Protein AF-A0A2N8HGH3-F1 (afdb_monomer_lite)

Sequence (301 aa):
MHTLRSLLVSALLLPFCWHAPASALPEPEAAEPKQAIEQFLGLTAIWMLEMEWTHAYANKTPRAEDFRNAMLAAGLQQCPADFQEAWLRQTAKPGRNYAAPVLRKYGVSLKDLRERLQGKLFKINPQVHPPIPLYDEDEKIPRMDPRTCGDPKAILNALAVLRAEVMGLTPAQLAQARQSIERVMLEFTLAYMETAICMNSGGIRESQVKALFSPISTEGCPEDFRRAWQHDLPFFLKGHFTGPELTLSTVCKKYGASEQEAFLKVRKKMKEWDIQPPTPQTQPAFRRDMQEIRENMLGGR

Secondary structure (DSSP, 8-state):
-----------------------PPPP-----HHHHHHHHHHHHHHHHHHHHHHHHHTT-PPPHHHHHHHHHTT-STTS-HHHHHHHHHHHHSTTS-SSHHHHHHTT--HHHHHHHHHHHHHHH-TT--PPP----TTS-PPPP-TTTS--HHHHHHHHHHHHHHHTT--HHHHHHHHHHHHHHHHHHHHHHHHHHHHHHTT---HHHHHHHHTT---TTS-HHHHHHHHHHHHHHTTT----TT--HHHHHHHTT--HHHHHHHHHHHHHHTT-PPPPTTTHHHHHHHHHHHHHHHH---

Organism: NCBI:txid239935

pLDDT: mean 82.86, std 17.16, range [26.67, 96.69]

Foldseek 3Di:
DDDDDDDDDDDDDDPPPPPPQLPADPDPDLDDQQLLVLLLLLQLLLLVVLLCLVCVVVVHDDDLVSNLCSLCLQPCPSHDPQQVVQSVVCSVDPDDRSNVVVCVVSVHDLVVSQVVLQVQLCVLPVQAGFRRPRDDPPDDDDDGDPVRRHDSVSNNVSSLCSLCVSVVHGSVRLVQQLVLLLLLLLLVLLLLVLQVLCCVQPHDDLVVSCVSNVVRDSSSHHPVLVVLCVQCVVCVSVSNPDDPSRDNSSVSSSSPHDSVVSNVVLVVLCVVVVQDRDHPVCSVVSVVVSVVSVCVVNVPD

Structure (mmCIF, N/CA/C/O backbone):
data_AF-A0A2N8HGH3-F1
#
_entry.id   AF-A0A2N8HGH3-F1
#
loop_
_atom_site.group_PDB
_atom_site.id
_atom_site.type_symbol
_atom_site.label_atom_id
_atom_site.label_alt_id
_atom_site.label_comp_id
_atom_site.label_asym_id
_atom_site.label_entity_id
_atom_site.label_seq_id
_atom_site.pdbx_PDB_ins_code
_atom_site.Cartn_x
_atom_site.Cartn_y
_atom_site.Cartn_z
_atom_site.occupancy
_atom_site.B_iso_or_equiv
_atom_site.auth_seq_id
_atom_site.auth_comp_id
_atom_site.auth_asym_id
_atom_site.auth_atom_id
_atom_site.pdbx_PDB_model_num
ATOM 1 N N . MET A 1 1 ? 76.219 -22.777 12.804 1.00 31.98 1 MET A N 1
ATOM 2 C CA . MET A 1 1 ? 76.186 -21.321 12.542 1.00 31.98 1 MET A CA 1
ATOM 3 C C . MET A 1 1 ? 74.706 -20.934 12.498 1.00 31.98 1 MET A C 1
ATOM 5 O O . MET A 1 1 ? 74.040 -21.368 11.578 1.00 31.98 1 MET A O 1
ATOM 9 N N . HIS A 1 2 ? 74.055 -20.428 13.560 1.00 28.78 2 HIS A N 1
ATOM 10 C CA . HIS A 1 2 ? 74.158 -19.053 14.106 1.00 28.78 2 HIS A CA 1
ATOM 11 C C . HIS A 1 2 ? 74.348 -18.029 12.967 1.00 28.78 2 HIS A C 1
ATOM 13 O O . HIS A 1 2 ? 75.317 -18.163 12.236 1.00 28.78 2 HIS A O 1
ATOM 19 N N . THR A 1 3 ? 73.517 -17.012 12.715 1.00 33.50 3 THR A N 1
ATOM 20 C CA . THR A 1 3 ? 72.485 -16.320 13.512 1.00 33.50 3 THR A CA 1
ATOM 21 C C . THR A 1 3 ? 71.819 -15.233 12.639 1.00 33.50 3 THR A C 1
ATOM 23 O O . THR A 1 3 ? 72.512 -14.602 11.853 1.00 33.50 3 THR A O 1
ATOM 26 N N . LEU A 1 4 ? 70.521 -14.986 12.881 1.00 33.91 4 LEU A N 1
ATOM 27 C CA . LEU A 1 4 ? 69.797 -13.694 12.955 1.00 33.91 4 LEU A CA 1
ATOM 28 C C . LEU A 1 4 ? 69.996 -12.557 11.925 1.00 33.91 4 LEU A C 1
ATOM 30 O O . LEU A 1 4 ? 71.084 -12.006 11.792 1.00 33.91 4 LEU A O 1
ATOM 34 N N . ARG A 1 5 ? 68.856 -12.000 11.475 1.00 31.19 5 ARG A N 1
ATOM 35 C CA . ARG A 1 5 ? 68.353 -10.636 11.815 1.00 31.19 5 ARG A CA 1
ATOM 36 C C . ARG A 1 5 ? 66.945 -10.458 11.211 1.00 31.19 5 ARG A C 1
ATOM 38 O O . ARG A 1 5 ? 66.783 -10.607 10.013 1.00 31.19 5 ARG A O 1
ATOM 45 N N . SER A 1 6 ? 65.878 -10.439 12.011 1.00 32.97 6 SER A N 1
ATOM 46 C CA . SER A 1 6 ? 65.317 -9.336 12.822 1.00 32.97 6 SER A CA 1
ATOM 47 C C . SER A 1 6 ? 64.344 -8.416 12.071 1.00 32.97 6 SER A C 1
ATOM 49 O O . SER A 1 6 ? 64.757 -7.661 11.203 1.00 32.97 6 SER A O 1
ATOM 51 N N . LEU A 1 7 ? 63.106 -8.424 12.591 1.00 34.50 7 LEU A N 1
ATOM 52 C CA . LEU A 1 7 ? 62.190 -7.291 12.807 1.00 34.50 7 LEU A CA 1
ATOM 53 C C . LEU A 1 7 ? 61.539 -6.624 11.581 1.00 34.50 7 LEU A C 1
ATOM 55 O O . LEU A 1 7 ? 62.175 -5.840 10.891 1.00 34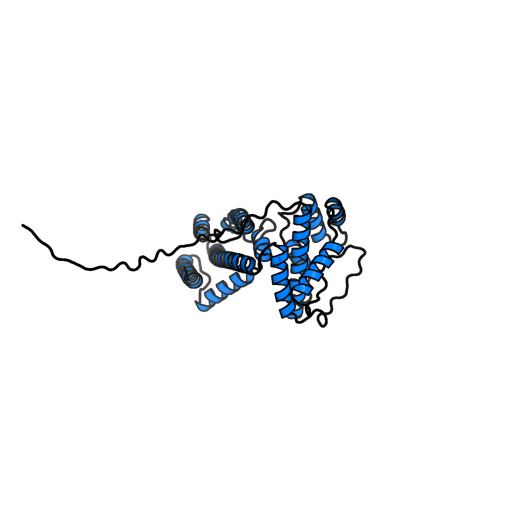.50 7 LEU A O 1
ATOM 59 N N . LEU A 1 8 ? 60.211 -6.765 11.458 1.00 30.19 8 LEU A N 1
ATOM 60 C CA . LEU A 1 8 ? 59.295 -5.658 11.779 1.00 30.19 8 LEU A CA 1
ATOM 61 C C . LEU A 1 8 ? 57.820 -6.093 11.808 1.00 30.19 8 LEU A C 1
ATOM 63 O O . LEU A 1 8 ? 57.291 -6.727 10.902 1.00 30.19 8 LEU A O 1
ATOM 67 N N . VAL A 1 9 ? 57.197 -5.716 12.918 1.00 33.81 9 VAL A N 1
ATOM 68 C CA . VAL A 1 9 ? 55.772 -5.719 13.244 1.00 33.81 9 VAL A CA 1
ATOM 69 C C . VAL A 1 9 ? 55.005 -4.806 12.288 1.00 33.81 9 VAL A C 1
ATOM 71 O O . VAL A 1 9 ? 55.441 -3.679 12.071 1.00 33.81 9 VAL A O 1
ATOM 74 N N . SER A 1 10 ? 53.839 -5.244 11.804 1.00 31.16 10 SER A N 1
ATOM 75 C CA . SER A 1 10 ? 52.627 -4.414 11.658 1.00 31.16 10 SER A CA 1
ATOM 76 C C . SER A 1 10 ? 51.440 -5.294 11.268 1.00 31.16 10 SER A C 1
ATOM 78 O O . SER A 1 10 ? 51.251 -5.652 10.110 1.00 31.16 10 SER A O 1
ATOM 80 N N . ALA A 1 11 ? 50.628 -5.639 12.265 1.00 37.44 11 ALA A N 1
ATOM 81 C CA . ALA A 1 11 ? 49.205 -5.843 12.050 1.00 37.44 11 ALA A CA 1
ATOM 82 C C . ALA A 1 11 ? 48.615 -4.514 11.569 1.00 37.44 11 ALA A C 1
ATOM 84 O O . ALA A 1 11 ? 48.917 -3.509 12.200 1.00 37.44 11 ALA A O 1
ATOM 85 N N . LEU A 1 12 ? 47.815 -4.507 10.496 1.00 30.69 12 LEU A N 1
ATOM 86 C CA . LEU A 1 12 ? 46.761 -3.519 10.219 1.00 30.69 12 LEU A CA 1
ATOM 87 C C . LEU A 1 12 ? 45.973 -3.936 8.954 1.00 30.69 12 LEU A C 1
ATOM 89 O O . LEU A 1 12 ? 46.512 -3.994 7.855 1.00 30.69 12 LEU A O 1
ATOM 93 N N . LEU A 1 13 ? 44.668 -4.149 9.164 1.00 34.03 13 LEU A N 1
ATOM 94 C CA . LEU A 1 13 ? 43.564 -3.863 8.234 1.00 34.03 13 LEU A CA 1
ATOM 95 C C . LEU A 1 13 ? 43.328 -4.818 7.051 1.00 34.03 13 LEU A C 1
ATOM 97 O O . LEU A 1 13 ? 43.432 -4.444 5.888 1.00 34.03 13 LEU A O 1
ATOM 101 N N . LEU A 1 14 ? 42.810 -6.009 7.360 1.00 31.83 14 LEU A N 1
ATOM 102 C CA . LEU A 1 14 ? 41.732 -6.567 6.538 1.00 31.83 14 LEU A CA 1
ATOM 103 C C . LEU A 1 14 ? 40.443 -5.805 6.894 1.00 31.83 14 LEU A C 1
ATOM 105 O O . LEU A 1 14 ? 40.040 -5.865 8.061 1.00 31.83 14 LEU A O 1
ATOM 109 N N . PRO A 1 15 ? 39.760 -5.116 5.963 1.00 33.47 15 PRO A N 1
ATOM 110 C CA . PRO A 1 15 ? 38.381 -4.744 6.199 1.00 33.47 15 PRO A CA 1
ATOM 111 C C . PRO A 1 15 ? 37.560 -6.028 6.069 1.00 33.47 15 PRO A C 1
ATOM 113 O O . PRO A 1 15 ? 37.163 -6.439 4.981 1.00 33.47 15 PRO A O 1
ATOM 116 N N . PHE A 1 16 ? 37.308 -6.682 7.202 1.00 30.58 16 PHE A N 1
ATOM 117 C CA . PHE A 1 16 ? 36.103 -7.484 7.350 1.00 30.58 16 PHE A CA 1
ATOM 118 C C . PHE A 1 16 ? 34.923 -6.515 7.221 1.00 30.58 16 PHE A C 1
ATOM 120 O O . PHE A 1 16 ? 34.451 -5.952 8.206 1.00 30.58 16 PHE A O 1
ATOM 127 N N . CYS A 1 17 ? 34.464 -6.279 5.992 1.00 27.16 17 CYS A N 1
ATOM 128 C CA . CYS A 1 17 ? 33.149 -5.704 5.763 1.00 27.16 17 CYS A CA 1
ATOM 129 C C . CYS A 1 17 ? 32.130 -6.765 6.176 1.00 27.16 17 CYS A C 1
ATOM 131 O O . CYS A 1 17 ? 31.671 -7.562 5.358 1.00 27.16 17 CYS A O 1
ATOM 133 N N . TRP A 1 18 ? 31.823 -6.783 7.474 1.00 29.67 18 TRP A N 1
ATOM 134 C CA . TRP A 1 18 ? 30.596 -7.334 8.029 1.00 29.67 18 TRP A CA 1
ATOM 135 C C . TRP A 1 18 ? 29.431 -6.796 7.191 1.00 29.67 18 TRP A C 1
ATOM 137 O O . TRP A 1 18 ? 28.935 -5.695 7.416 1.00 29.67 18 TRP A O 1
ATOM 147 N N . HIS A 1 19 ? 28.981 -7.571 6.208 1.00 31.53 19 HIS A N 1
ATOM 148 C CA . HIS A 1 19 ? 27.585 -7.509 5.822 1.00 31.53 19 HIS A CA 1
ATOM 149 C C . HIS A 1 19 ? 26.854 -8.147 6.994 1.00 31.53 19 HIS A C 1
ATOM 151 O O . HIS A 1 19 ? 26.796 -9.371 7.114 1.00 31.53 19 HIS A O 1
ATOM 157 N N . ALA A 1 20 ? 26.384 -7.316 7.923 1.00 26.67 20 ALA A N 1
ATOM 158 C CA . ALA A 1 20 ? 25.316 -7.756 8.798 1.00 26.67 20 ALA A CA 1
ATOM 159 C C . ALA A 1 20 ? 24.196 -8.244 7.866 1.00 26.67 20 ALA A C 1
ATOM 161 O O . ALA A 1 20 ? 23.801 -7.479 6.978 1.00 26.67 20 ALA A O 1
ATOM 162 N N . PRO A 1 21 ? 23.719 -9.497 7.982 1.00 32.25 21 PRO A N 1
ATOM 163 C CA . PRO A 1 21 ? 22.514 -9.875 7.267 1.00 32.25 21 PRO A CA 1
ATOM 164 C C . PRO A 1 21 ? 21.451 -8.862 7.680 1.00 32.25 21 PRO A C 1
ATOM 166 O O . PRO A 1 21 ? 21.325 -8.558 8.869 1.00 32.25 21 PRO A O 1
ATOM 169 N N . ALA A 1 22 ? 20.759 -8.274 6.702 1.00 37.66 22 ALA A N 1
ATOM 170 C CA . ALA A 1 22 ? 19.605 -7.438 6.977 1.00 37.66 22 ALA A CA 1
ATOM 171 C C . ALA A 1 22 ? 18.711 -8.246 7.918 1.00 37.66 22 ALA A C 1
ATOM 173 O O . ALA A 1 22 ? 18.218 -9.302 7.522 1.00 37.66 22 ALA A O 1
ATOM 174 N N . SER A 1 23 ? 18.617 -7.827 9.184 1.00 41.12 23 SER A N 1
ATOM 175 C CA . SER A 1 23 ? 17.851 -8.562 10.181 1.00 41.12 23 SER A CA 1
ATOM 176 C C . SER A 1 23 ? 16.451 -8.728 9.623 1.00 41.12 23 SER A C 1
ATOM 178 O O . SER A 1 23 ? 15.750 -7.733 9.419 1.00 41.12 23 SER A O 1
ATOM 180 N N . ALA A 1 24 ? 16.085 -9.973 9.313 1.00 53.53 24 ALA A N 1
ATOM 181 C CA . ALA A 1 24 ? 14.741 -10.302 8.892 1.00 53.53 24 ALA A CA 1
ATOM 182 C C . ALA A 1 24 ? 13.802 -9.713 9.944 1.00 53.53 24 ALA A C 1
ATOM 184 O O . ALA A 1 24 ? 13.997 -9.928 11.145 1.00 53.53 24 ALA A O 1
ATOM 185 N N . LEU A 1 25 ? 12.845 -8.893 9.501 1.00 51.12 25 LEU A N 1
ATOM 186 C CA . LEU A 1 25 ? 11.821 -8.393 10.406 1.00 51.12 25 LEU A CA 1
ATOM 187 C C . LEU A 1 25 ? 11.187 -9.608 11.090 1.00 51.12 25 LEU A C 1
ATOM 189 O O . LEU A 1 25 ? 10.920 -10.594 10.396 1.00 51.12 25 LEU A O 1
ATOM 193 N N . PRO A 1 26 ? 11.000 -9.563 12.421 1.00 45.06 26 PRO A N 1
ATOM 194 C CA . PRO A 1 26 ? 10.432 -10.684 13.147 1.00 45.06 26 PRO A CA 1
ATOM 195 C C . PRO A 1 26 ? 9.115 -11.084 12.488 1.00 45.06 26 PRO A C 1
ATOM 197 O O . PRO A 1 26 ? 8.292 -10.228 12.150 1.00 45.06 26 PRO A O 1
ATOM 200 N N . GLU A 1 27 ? 8.964 -12.385 12.255 1.00 46.31 27 GLU A N 1
ATOM 201 C CA . GLU A 1 27 ? 7.735 -12.959 11.730 1.00 46.31 27 GLU A CA 1
ATOM 202 C C . GLU A 1 27 ? 6.591 -12.561 12.673 1.00 46.31 27 GLU A C 1
ATOM 204 O O . GLU A 1 27 ? 6.689 -12.817 13.878 1.00 46.31 27 GLU A O 1
ATOM 209 N N . PRO A 1 28 ? 5.534 -11.882 12.191 1.00 50.31 28 PRO A N 1
ATOM 210 C CA . PRO A 1 28 ? 4.366 -11.682 13.021 1.00 50.31 28 PRO A CA 1
ATOM 211 C C . PRO A 1 28 ? 3.753 -13.061 13.263 1.00 50.31 28 PRO A C 1
ATOM 213 O O . PRO A 1 28 ? 3.302 -13.718 12.323 1.00 50.31 28 PRO A O 1
ATOM 216 N N . GLU A 1 29 ? 3.773 -13.496 14.523 1.00 49.47 29 GLU A N 1
ATOM 217 C CA . GLU A 1 29 ? 3.016 -14.649 15.006 1.00 49.47 29 GLU A CA 1
ATOM 218 C C . GLU A 1 29 ? 1.585 -14.562 14.460 1.00 49.47 29 GLU A C 1
ATOM 220 O O . GLU A 1 29 ? 1.043 -13.459 14.339 1.00 49.47 29 GLU A O 1
ATOM 225 N N . ALA A 1 30 ? 0.999 -15.697 14.058 1.00 54.84 30 ALA A N 1
ATOM 226 C CA . ALA A 1 30 ? -0.332 -15.719 13.459 1.00 54.84 30 ALA A CA 1
ATOM 227 C C . ALA A 1 30 ? -1.322 -15.022 14.401 1.00 54.84 30 ALA A C 1
ATOM 229 O O . ALA A 1 30 ? -1.723 -15.580 15.420 1.00 54.84 30 ALA A O 1
ATOM 230 N N . ALA A 1 31 ? -1.661 -13.774 14.070 1.00 62.84 31 ALA A N 1
ATOM 231 C CA . ALA A 1 31 ? -2.465 -12.934 14.932 1.00 62.84 31 ALA A CA 1
ATOM 232 C C . ALA A 1 31 ? -3.809 -13.620 15.171 1.00 62.84 31 ALA A C 1
ATOM 234 O O . ALA A 1 31 ? -4.414 -14.160 14.237 1.00 62.84 31 ALA A O 1
ATOM 235 N N . GLU A 1 32 ? -4.290 -13.589 16.415 1.00 86.81 32 GLU A N 1
ATOM 236 C CA . GLU A 1 32 ? -5.632 -14.081 16.702 1.00 86.81 32 GLU A CA 1
ATOM 237 C C . GLU A 1 32 ? -6.634 -13.416 15.740 1.00 86.81 32 GLU A C 1
ATOM 239 O O . GLU A 1 32 ? -6.496 -12.223 15.450 1.00 86.81 32 GLU A O 1
ATOM 244 N N . PRO A 1 33 ? -7.669 -14.131 15.261 1.00 91.12 33 PRO A N 1
ATOM 245 C CA . PRO A 1 33 ? -8.637 -13.612 14.291 1.00 91.12 33 PRO A CA 1
ATOM 246 C C . PRO A 1 33 ? -9.138 -12.190 14.578 1.00 91.12 33 PRO A C 1
ATOM 248 O O . PRO A 1 33 ? -9.236 -11.361 13.675 1.00 91.12 33 PRO A O 1
ATOM 251 N N . LYS A 1 34 ? -9.400 -11.889 15.856 1.00 93.81 34 LYS A N 1
ATOM 252 C CA . LYS A 1 34 ? -9.786 -10.557 16.328 1.00 93.81 34 LYS A CA 1
ATOM 253 C C . LYS A 1 34 ? -8.699 -9.509 16.069 1.00 93.81 34 LYS A C 1
ATOM 255 O O . LYS A 1 34 ? -8.998 -8.439 15.548 1.00 93.81 34 LYS A O 1
ATOM 260 N N . GLN A 1 35 ? -7.452 -9.807 16.427 1.00 92.12 35 GLN A N 1
ATOM 261 C CA . GLN A 1 35 ? -6.317 -8.900 16.257 1.00 92.12 35 GLN A CA 1
ATOM 262 C C . GLN A 1 35 ? -6.043 -8.621 14.777 1.00 92.12 35 GLN A C 1
ATOM 264 O O . GLN A 1 35 ? -5.826 -7.467 14.418 1.00 92.12 35 GLN A O 1
ATOM 269 N N . ALA A 1 36 ? -6.131 -9.641 13.916 1.00 90.94 36 ALA A N 1
ATOM 270 C CA . ALA A 1 36 ? -5.983 -9.469 12.472 1.00 90.94 36 ALA A CA 1
ATOM 271 C C . ALA A 1 36 ? -7.045 -8.512 11.898 1.00 90.94 36 ALA A C 1
ATOM 273 O O . ALA A 1 36 ? -6.716 -7.592 11.148 1.00 90.94 36 ALA A O 1
ATOM 274 N N . ILE A 1 37 ? -8.310 -8.671 12.309 1.00 94.50 37 ILE A N 1
ATOM 275 C CA . ILE A 1 37 ? -9.402 -7.775 11.901 1.00 94.50 37 ILE A CA 1
ATOM 276 C C . ILE A 1 37 ? -9.178 -6.354 12.438 1.00 94.50 37 ILE A C 1
ATOM 278 O O . ILE A 1 37 ? -9.303 -5.390 11.685 1.00 94.50 37 ILE A O 1
ATOM 282 N N . GLU A 1 38 ? -8.828 -6.192 13.718 1.00 94.69 38 GLU A N 1
ATOM 283 C CA . GLU A 1 38 ? -8.572 -4.871 14.312 1.00 94.69 38 GLU A CA 1
ATOM 284 C C . GLU A 1 38 ? -7.392 -4.152 13.647 1.00 94.69 38 GLU A C 1
ATOM 286 O O . GLU A 1 38 ? -7.464 -2.946 13.400 1.00 94.69 38 GLU A O 1
ATOM 291 N N . GLN A 1 39 ? -6.322 -4.882 13.328 1.00 92.75 39 GLN A N 1
ATOM 292 C CA . GLN A 1 39 ? -5.173 -4.354 12.603 1.00 92.75 39 GLN A CA 1
ATOM 293 C C . GLN A 1 39 ? -5.573 -3.913 11.192 1.00 92.75 39 GLN A C 1
ATOM 295 O O . GLN A 1 39 ? -5.268 -2.788 10.791 1.00 92.75 39 GLN A O 1
ATOM 300 N N . PHE A 1 40 ? -6.301 -4.759 10.460 1.00 92.56 40 PHE A N 1
ATOM 301 C CA . PHE A 1 40 ? -6.805 -4.445 9.125 1.00 92.56 40 PHE A CA 1
ATOM 302 C C . PHE A 1 40 ? -7.697 -3.195 9.116 1.00 92.56 40 PHE A C 1
ATOM 304 O O . PHE A 1 40 ? -7.512 -2.301 8.287 1.00 92.56 40 PHE A O 1
ATOM 311 N N . LEU A 1 41 ? -8.644 -3.103 10.053 1.00 94.31 41 LEU A N 1
ATOM 312 C CA . LEU A 1 41 ? -9.538 -1.952 10.186 1.00 94.31 41 LEU A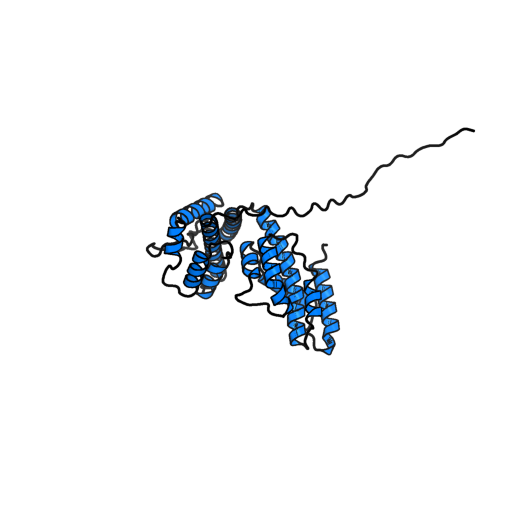 CA 1
ATOM 313 C C . LEU A 1 41 ? -8.771 -0.686 10.579 1.00 94.31 41 LEU A C 1
ATOM 315 O O . LEU A 1 41 ? -9.040 0.382 10.033 1.00 94.31 41 LEU A O 1
ATOM 319 N N . GLY A 1 42 ? -7.790 -0.800 11.479 1.00 94.75 42 GLY A N 1
ATOM 320 C CA . GLY A 1 42 ? -6.940 0.321 11.872 1.00 94.75 42 GLY A CA 1
ATOM 321 C C . GLY A 1 42 ? -6.116 0.867 10.708 1.00 94.75 42 GLY A C 1
ATOM 322 O O . GLY A 1 42 ? -6.094 2.076 10.486 1.00 94.75 42 GLY A O 1
ATOM 323 N N . LEU A 1 43 ? -5.500 -0.013 9.914 1.00 92.38 43 LEU A N 1
ATOM 324 C CA . LEU A 1 43 ? -4.785 0.381 8.700 1.00 92.38 43 LEU A CA 1
ATOM 325 C C . LEU A 1 43 ? -5.731 1.001 7.670 1.00 92.38 43 LEU A C 1
ATOM 327 O O . LEU A 1 43 ? -5.423 2.053 7.119 1.00 92.38 43 LEU A O 1
ATOM 331 N N . THR A 1 44 ? -6.895 0.391 7.441 1.00 91.62 44 THR A N 1
ATOM 332 C CA . THR A 1 44 ? -7.915 0.918 6.524 1.00 91.62 44 THR A CA 1
ATOM 333 C C . THR A 1 44 ? -8.353 2.331 6.914 1.00 91.62 44 THR A C 1
ATOM 335 O O . THR A 1 44 ? -8.415 3.214 6.060 1.00 91.62 44 THR A O 1
ATOM 338 N N . ALA A 1 45 ? -8.587 2.582 8.204 1.00 92.50 45 ALA A N 1
ATOM 339 C CA . ALA A 1 45 ? -8.967 3.902 8.697 1.00 92.50 45 ALA A CA 1
ATOM 340 C C . ALA A 1 45 ? -7.873 4.956 8.451 1.00 92.50 45 ALA A C 1
ATOM 342 O O . ALA A 1 45 ? -8.173 6.078 8.040 1.00 92.50 45 ALA A O 1
ATOM 343 N N . ILE A 1 46 ? -6.603 4.585 8.649 1.00 92.50 46 ILE A N 1
ATOM 344 C CA . ILE A 1 46 ? -5.453 5.450 8.351 1.00 92.50 46 ILE A CA 1
ATOM 345 C C . ILE A 1 46 ? -5.395 5.772 6.852 1.00 92.50 46 ILE A C 1
ATOM 347 O O . ILE A 1 46 ? -5.221 6.934 6.492 1.00 92.50 46 ILE A O 1
ATOM 351 N N . TRP A 1 47 ? -5.599 4.780 5.979 1.00 88.88 47 TRP A N 1
ATOM 352 C CA . TRP A 1 47 ? -5.619 4.987 4.525 1.00 88.88 47 TRP A CA 1
ATOM 353 C C . TRP A 1 47 ? -6.731 5.913 4.063 1.00 88.88 47 TRP A C 1
ATOM 355 O O . TRP A 1 47 ? -6.496 6.767 3.210 1.00 88.88 47 TRP A O 1
ATOM 365 N N . MET A 1 48 ? -7.933 5.755 4.617 1.00 89.06 48 MET A N 1
ATOM 366 C CA . MET A 1 48 ? -9.053 6.639 4.305 1.00 89.06 48 MET A CA 1
ATOM 367 C C . MET A 1 48 ? -8.720 8.086 4.670 1.00 89.06 48 MET A C 1
ATOM 369 O O . MET A 1 48 ? -8.913 8.972 3.842 1.00 89.06 48 MET A O 1
ATOM 373 N N . LEU A 1 49 ? -8.129 8.313 5.848 1.00 89.31 49 LEU A N 1
ATOM 374 C CA . LEU A 1 49 ? -7.697 9.648 6.257 1.00 89.31 49 LEU A CA 1
ATOM 375 C C . LEU A 1 49 ? -6.608 10.210 5.346 1.00 89.31 49 LEU A C 1
ATOM 377 O O . LEU A 1 49 ? -6.730 11.338 4.877 1.00 89.31 49 LEU A O 1
ATOM 381 N N . GLU A 1 50 ? -5.549 9.452 5.066 1.00 88.00 50 GLU A N 1
ATOM 382 C CA . GLU A 1 50 ? -4.490 9.924 4.169 1.00 88.00 50 GLU A CA 1
ATOM 383 C C . GLU A 1 50 ? -5.030 10.278 2.777 1.00 88.00 50 GLU A C 1
ATOM 385 O O . GLU A 1 50 ? -4.640 11.302 2.213 1.00 88.00 50 GLU A O 1
ATOM 390 N N . MET A 1 51 ? -5.947 9.468 2.239 1.00 86.88 51 MET A N 1
ATOM 391 C CA . MET A 1 51 ? -6.607 9.714 0.956 1.00 86.88 51 MET A CA 1
ATOM 392 C C . MET A 1 51 ? -7.441 11.003 0.987 1.00 86.88 51 MET A C 1
ATOM 394 O O . MET A 1 51 ? -7.270 11.858 0.113 1.00 86.88 51 MET A O 1
ATOM 398 N N . GLU A 1 52 ? -8.275 11.198 2.013 1.00 84.38 52 GLU A N 1
ATOM 399 C CA . GLU A 1 52 ? -9.080 12.414 2.183 1.00 84.38 52 GLU A CA 1
ATOM 400 C C . GLU A 1 52 ? -8.204 13.666 2.295 1.00 84.38 52 GLU A C 1
ATOM 402 O O . GLU A 1 52 ? -8.451 14.660 1.608 1.00 84.38 52 GLU A O 1
ATOM 407 N N . TRP A 1 53 ? -7.131 13.609 3.088 1.00 81.88 53 TRP A N 1
ATOM 408 C CA . TRP A 1 53 ? -6.193 14.722 3.241 1.00 81.88 53 TRP A CA 1
ATOM 409 C C . TRP A 1 53 ? -5.408 15.006 1.964 1.00 81.88 53 TRP A C 1
ATOM 411 O O . TRP A 1 53 ? -5.274 16.166 1.574 1.00 81.88 53 TRP A O 1
ATOM 421 N N . THR A 1 54 ? -4.940 13.973 1.263 1.00 77.56 54 THR A N 1
ATOM 422 C CA . THR A 1 54 ? -4.240 14.130 -0.023 1.00 77.56 54 THR A CA 1
ATOM 423 C C . THR A 1 54 ? -5.145 14.787 -1.066 1.00 77.56 54 THR A C 1
ATOM 425 O O . THR A 1 54 ? -4.704 15.655 -1.824 1.00 77.56 54 THR A O 1
ATOM 428 N N . HIS A 1 55 ? -6.428 14.425 -1.099 1.00 75.69 55 HIS A N 1
ATOM 429 C CA . HIS A 1 55 ? -7.392 15.072 -1.982 1.00 75.69 55 HIS A CA 1
ATOM 430 C C . HIS A 1 55 ? -7.726 16.500 -1.558 1.00 75.69 55 HIS A C 1
ATOM 432 O O . HIS A 1 55 ? -7.773 17.372 -2.429 1.00 75.69 55 HIS A O 1
ATOM 438 N N . ALA A 1 56 ? -7.872 16.766 -0.258 1.00 70.69 56 ALA A N 1
ATOM 439 C CA . ALA A 1 56 ? -8.057 18.118 0.261 1.00 70.69 56 ALA A CA 1
ATOM 440 C C . ALA A 1 56 ? -6.895 19.036 -0.153 1.00 70.69 56 ALA A C 1
ATOM 442 O O . ALA A 1 56 ? -7.130 20.124 -0.673 1.00 70.69 56 ALA A O 1
ATOM 443 N N . TYR A 1 57 ? -5.650 18.563 -0.041 1.00 63.78 57 TYR A N 1
ATOM 444 C CA . TYR A 1 57 ? -4.465 19.269 -0.540 1.00 63.78 57 TYR A CA 1
ATOM 445 C C . TYR A 1 57 ? -4.517 19.564 -2.037 1.00 63.78 57 TYR A C 1
ATOM 447 O O . TYR A 1 57 ? -4.120 20.638 -2.485 1.00 63.78 57 TYR A O 1
ATOM 455 N N . ALA A 1 58 ? -4.992 18.600 -2.823 1.00 72.25 58 ALA A N 1
ATOM 456 C CA . ALA A 1 58 ? -5.100 18.738 -4.266 1.00 72.25 58 ALA A CA 1
ATOM 457 C C . ALA A 1 58 ? -6.334 19.545 -4.712 1.00 72.25 58 ALA A C 1
ATOM 459 O O . ALA A 1 58 ? -6.553 19.656 -5.920 1.00 72.25 58 ALA A O 1
ATOM 460 N N . ASN A 1 59 ? -7.145 20.073 -3.780 1.00 74.19 59 ASN A N 1
ATOM 461 C CA . ASN A 1 59 ? -8.462 20.664 -4.043 1.00 74.19 59 ASN A CA 1
ATOM 462 C C . ASN A 1 59 ? -9.355 19.750 -4.901 1.00 74.19 59 ASN A C 1
ATOM 464 O O . ASN A 1 59 ? -10.019 20.189 -5.841 1.00 74.19 59 ASN A O 1
ATOM 468 N N . LYS A 1 60 ? -9.339 18.450 -4.596 1.00 79.31 60 LYS A N 1
ATOM 469 C CA . LYS A 1 60 ? -10.134 17.422 -5.275 1.00 79.31 60 LYS A CA 1
ATOM 470 C C . LYS A 1 60 ? -11.144 16.826 -4.308 1.00 79.31 60 LYS A C 1
ATOM 472 O O . LYS A 1 60 ? -10.872 16.674 -3.124 1.00 79.31 60 LYS A O 1
ATOM 477 N N . THR A 1 61 ? -12.300 16.446 -4.834 1.00 79.88 61 THR A N 1
ATOM 478 C CA . THR A 1 61 ? -13.279 15.650 -4.091 1.00 79.88 61 THR A CA 1
ATOM 479 C C . THR A 1 61 ? -12.997 14.164 -4.333 1.00 79.88 61 THR A C 1
ATOM 481 O O . THR A 1 61 ? -12.933 13.769 -5.503 1.00 79.88 61 THR A O 1
ATOM 484 N N . PRO A 1 62 ? -12.832 13.345 -3.278 1.00 82.06 62 PRO A N 1
ATOM 485 C CA . PRO A 1 62 ? -12.716 11.897 -3.421 1.00 82.06 62 PRO A CA 1
ATOM 486 C C . PRO A 1 62 ? -13.942 11.293 -4.113 1.00 82.06 62 PRO A C 1
ATOM 488 O O . PRO A 1 62 ? -15.080 11.697 -3.858 1.00 82.06 62 PRO A O 1
ATOM 491 N N . ARG A 1 63 ? -13.726 10.305 -4.980 1.00 85.81 63 ARG A N 1
ATOM 492 C CA . ARG A 1 63 ? -14.788 9.536 -5.640 1.00 85.81 63 ARG A CA 1
ATOM 493 C C . ARG A 1 63 ? -15.038 8.234 -4.888 1.00 85.81 63 ARG A C 1
ATOM 495 O O . ARG A 1 63 ? -14.192 7.749 -4.147 1.00 85.81 63 ARG A O 1
ATOM 502 N N . ALA A 1 64 ? -16.174 7.593 -5.163 1.00 81.94 64 ALA A N 1
ATOM 503 C CA . ALA A 1 64 ? -16.500 6.280 -4.598 1.00 81.94 64 ALA A CA 1
ATOM 504 C C . ALA A 1 64 ? -15.417 5.214 -4.868 1.00 81.94 64 ALA A C 1
ATOM 506 O O . ALA A 1 64 ? -15.213 4.315 -4.060 1.00 81.94 64 ALA A O 1
ATOM 507 N N . GLU A 1 65 ? -14.717 5.310 -5.999 1.00 83.12 65 GLU A N 1
ATOM 508 C CA . GLU A 1 65 ? -13.603 4.421 -6.329 1.00 83.12 65 GLU A CA 1
ATOM 509 C C . GLU A 1 65 ? -12.387 4.630 -5.419 1.00 83.12 65 GLU A C 1
ATOM 511 O O . GLU A 1 65 ? -11.795 3.649 -4.979 1.00 83.12 65 GLU A O 1
ATOM 516 N N . ASP A 1 66 ? -12.069 5.878 -5.068 1.00 82.62 66 ASP A N 1
ATOM 517 C CA . ASP A 1 66 ? -10.964 6.204 -4.162 1.00 82.62 66 ASP A CA 1
ATOM 518 C C . ASP A 1 66 ? -11.213 5.597 -2.772 1.00 82.62 66 ASP A C 1
ATOM 520 O O . ASP A 1 66 ? -10.326 4.966 -2.195 1.00 82.62 66 ASP A O 1
ATOM 524 N N . PHE A 1 67 ? -12.456 5.676 -2.281 1.00 81.56 67 PHE A N 1
ATOM 525 C CA . PHE A 1 67 ? -12.869 5.011 -1.042 1.00 81.56 67 PHE A CA 1
ATOM 526 C C . PHE A 1 67 ? -12.763 3.488 -1.129 1.00 81.56 67 PHE A C 1
ATOM 528 O O . PHE A 1 67 ? -12.210 2.868 -0.223 1.00 81.56 67 PHE A O 1
ATOM 535 N N . ARG A 1 68 ? -13.237 2.866 -2.219 1.00 83.56 68 ARG A N 1
ATOM 536 C CA . ARG A 1 68 ? -13.094 1.410 -2.410 1.00 83.56 68 ARG A CA 1
ATOM 537 C C . ARG A 1 68 ? -11.629 0.981 -2.404 1.00 83.56 68 ARG A C 1
ATOM 539 O O . ARG A 1 68 ? -11.290 -0.008 -1.761 1.00 83.56 68 ARG A O 1
ATOM 546 N N . ASN A 1 69 ? -10.766 1.741 -3.071 1.00 82.31 69 ASN A N 1
ATOM 547 C CA . ASN A 1 69 ? -9.334 1.470 -3.112 1.00 82.31 69 ASN A CA 1
ATOM 548 C C . ASN A 1 69 ? -8.697 1.602 -1.723 1.00 82.31 69 ASN A C 1
ATOM 550 O O . ASN A 1 69 ? -7.903 0.744 -1.343 1.00 82.31 69 ASN A O 1
ATOM 554 N N . ALA A 1 70 ? -9.073 2.621 -0.943 1.00 82.56 70 ALA A N 1
ATOM 555 C CA . ALA A 1 70 ? -8.614 2.782 0.437 1.00 82.56 70 ALA A CA 1
ATOM 556 C C . ALA A 1 70 ? -9.087 1.631 1.344 1.00 82.56 70 ALA A C 1
ATOM 558 O O . ALA A 1 70 ? -8.296 1.096 2.118 1.00 82.56 70 ALA A O 1
ATOM 559 N N . MET A 1 71 ? -10.339 1.184 1.192 1.00 84.50 71 MET A N 1
ATOM 560 C CA . MET A 1 71 ? -10.905 0.062 1.954 1.00 84.50 71 MET A CA 1
ATOM 561 C C . MET A 1 71 ? -10.223 -1.284 1.688 1.00 84.50 71 MET A C 1
ATOM 563 O O . MET A 1 71 ? -10.356 -2.201 2.494 1.00 84.50 71 MET A O 1
ATOM 567 N N . LEU A 1 72 ? -9.534 -1.433 0.558 1.00 83.31 72 LEU A N 1
ATOM 568 C CA . LEU A 1 72 ? -8.822 -2.660 0.190 1.00 83.31 72 LEU A CA 1
ATOM 569 C C . LEU A 1 72 ? -7.302 -2.537 0.374 1.00 83.31 72 LEU A C 1
ATOM 571 O O . LEU A 1 72 ? -6.596 -3.540 0.301 1.00 83.31 72 LEU A O 1
ATOM 575 N N . ALA A 1 73 ? -6.795 -1.332 0.658 1.00 77.19 73 ALA A N 1
ATOM 576 C CA . ALA A 1 73 ? -5.365 -1.026 0.689 1.00 77.19 73 ALA A CA 1
ATOM 577 C C . ALA A 1 73 ? -4.595 -1.705 1.832 1.00 77.19 73 ALA A C 1
ATOM 579 O O . ALA A 1 73 ? -3.384 -1.872 1.726 1.00 77.19 73 ALA A O 1
ATOM 580 N N . ALA A 1 74 ? -5.264 -2.090 2.921 1.00 77.69 74 ALA A N 1
ATOM 581 C CA . ALA A 1 74 ? -4.612 -2.692 4.085 1.00 77.69 74 ALA A CA 1
ATOM 582 C C . ALA A 1 74 ? -4.275 -4.189 3.924 1.00 77.69 74 ALA A C 1
ATOM 584 O O . ALA A 1 74 ? -3.478 -4.708 4.703 1.00 77.69 74 ALA A O 1
ATOM 585 N N . GLY A 1 75 ? -4.847 -4.868 2.921 1.00 76.31 75 GLY A N 1
ATOM 586 C CA . GLY A 1 75 ? -4.664 -6.306 2.703 1.00 76.31 75 GLY A CA 1
ATOM 587 C C . GLY A 1 75 ? -5.550 -7.167 3.596 1.00 76.31 75 GLY A C 1
ATOM 588 O O . GLY A 1 75 ? -5.409 -7.188 4.812 1.00 76.31 75 GLY A O 1
ATOM 589 N N . LEU A 1 76 ? -6.472 -7.904 2.977 1.00 84.00 76 LEU A N 1
ATOM 590 C CA . LEU A 1 76 ? -7.441 -8.767 3.663 1.00 84.00 76 LEU A CA 1
ATOM 591 C C . LEU A 1 76 ? -6.895 -10.157 4.004 1.00 84.00 76 LEU A C 1
ATOM 593 O O . LEU A 1 76 ? -7.528 -10.891 4.754 1.00 84.00 76 LEU A O 1
ATOM 597 N N . GLN A 1 77 ? -5.739 -10.533 3.457 1.00 80.94 77 GLN A N 1
ATOM 598 C CA . GLN A 1 77 ? -5.258 -11.917 3.431 1.00 80.94 77 GLN A CA 1
ATOM 599 C C . GLN A 1 77 ? -4.990 -12.491 4.828 1.00 80.94 77 GLN A C 1
ATOM 601 O O . GLN A 1 77 ? -5.048 -13.702 5.012 1.00 80.94 77 GLN A O 1
ATOM 606 N N . GLN A 1 78 ? -4.692 -11.627 5.803 1.00 82.81 78 GLN A N 1
ATOM 607 C CA . GLN A 1 78 ? -4.449 -12.024 7.193 1.00 82.81 78 GLN A CA 1
ATOM 608 C C . GLN A 1 78 ? -5.745 -12.154 8.009 1.00 82.81 78 GLN A C 1
ATOM 610 O O . GLN A 1 78 ? -5.728 -12.728 9.094 1.00 82.81 78 GLN A O 1
ATOM 615 N N . CYS A 1 79 ? -6.872 -11.650 7.501 1.00 90.75 79 CYS A N 1
ATOM 616 C CA . CYS A 1 79 ? -8.161 -11.751 8.174 1.00 90.75 79 CYS A CA 1
ATOM 617 C C . CYS A 1 79 ? -8.815 -13.127 7.950 1.00 90.75 79 CYS A C 1
ATOM 619 O O . CYS A 1 79 ? -8.545 -13.790 6.947 1.00 90.75 79 CYS A O 1
ATOM 621 N N . PRO A 1 80 ? -9.747 -13.548 8.820 1.00 93.06 80 PRO A N 1
ATOM 622 C CA . PRO A 1 80 ? -10.556 -14.750 8.606 1.00 93.06 80 PRO A CA 1
ATOM 623 C C . PRO A 1 80 ? -11.374 -14.706 7.307 1.00 93.06 80 PRO A C 1
ATOM 625 O O . PRO A 1 80 ? -11.868 -13.649 6.921 1.00 93.06 80 PRO A O 1
ATOM 628 N N . ALA A 1 81 ? -11.553 -15.854 6.645 1.00 92.38 81 ALA A N 1
ATOM 629 C CA . ALA A 1 81 ? -12.181 -15.940 5.320 1.00 92.38 81 ALA A CA 1
ATOM 630 C C . ALA A 1 81 ? -13.612 -15.368 5.261 1.00 92.38 81 ALA A C 1
ATOM 632 O O . ALA A 1 81 ? -13.972 -14.702 4.292 1.00 92.38 81 ALA A O 1
ATOM 633 N N . ASP A 1 82 ? -14.410 -15.569 6.310 1.00 94.31 82 ASP A N 1
ATOM 634 C CA . ASP A 1 82 ? -15.761 -15.008 6.419 1.00 94.31 82 ASP A CA 1
ATOM 635 C C . ASP A 1 82 ? -15.747 -13.476 6.536 1.00 94.31 82 ASP A C 1
ATOM 637 O O . ASP A 1 82 ? -16.601 -12.800 5.959 1.00 94.31 82 ASP A O 1
ATOM 641 N N . PHE A 1 83 ? -14.750 -12.908 7.221 1.00 94.94 83 PHE A N 1
ATOM 642 C CA . PHE A 1 83 ? -14.527 -11.465 7.233 1.00 94.94 83 PHE A CA 1
ATOM 643 C C . PHE A 1 83 ? -14.086 -10.955 5.860 1.00 94.94 83 PHE A C 1
ATOM 645 O O . PHE A 1 83 ? -14.602 -9.934 5.410 1.00 94.94 83 PHE A O 1
ATOM 652 N N . GLN A 1 84 ? -13.178 -11.660 5.176 1.00 92.75 84 GLN A N 1
ATOM 653 C CA . GLN A 1 84 ? -12.743 -11.279 3.827 1.00 92.75 84 GLN A CA 1
ATOM 654 C C . GLN A 1 84 ? -13.934 -11.207 2.862 1.00 92.75 84 GLN A C 1
ATOM 656 O O . GLN A 1 84 ? -14.113 -10.199 2.178 1.00 92.75 84 GLN A O 1
ATOM 661 N N . GLU A 1 85 ? -14.790 -12.232 2.853 1.00 92.44 85 GLU A N 1
ATOM 662 C CA . GLU A 1 85 ? -15.994 -12.273 2.019 1.00 92.44 85 GLU A CA 1
ATOM 663 C C . GLU A 1 85 ? -16.956 -11.123 2.353 1.00 92.44 85 GLU A C 1
ATOM 665 O O . GLU A 1 85 ? -17.408 -10.394 1.463 1.00 92.44 85 GLU A O 1
ATOM 670 N N . ALA A 1 86 ? -17.241 -10.922 3.643 1.00 92.81 86 ALA A N 1
ATOM 671 C CA . ALA A 1 86 ? -18.119 -9.855 4.104 1.00 92.81 86 ALA A CA 1
ATOM 672 C C . ALA A 1 86 ? -17.589 -8.465 3.719 1.00 92.81 86 ALA A C 1
ATOM 674 O O . ALA A 1 86 ? -18.356 -7.621 3.247 1.00 92.81 86 ALA A O 1
ATOM 675 N N . TRP A 1 87 ? -16.282 -8.237 3.865 1.00 92.31 87 TRP A N 1
ATOM 676 C CA . TRP A 1 87 ? -15.649 -6.964 3.534 1.00 92.31 87 TRP A CA 1
ATOM 677 C C . TRP A 1 87 ? -15.656 -6.689 2.029 1.00 92.31 87 TRP A C 1
ATOM 679 O O . TRP A 1 87 ? -16.038 -5.598 1.608 1.00 92.31 87 TRP A O 1
ATOM 689 N N . LEU A 1 88 ? -15.324 -7.682 1.199 1.00 90.12 88 LEU A N 1
ATOM 690 C CA . LEU A 1 88 ? -15.407 -7.564 -0.263 1.00 90.12 88 LEU A CA 1
ATOM 691 C C . LEU A 1 88 ? -16.839 -7.271 -0.730 1.00 90.12 88 LEU A C 1
ATOM 693 O O . LEU A 1 88 ? -17.071 -6.461 -1.629 1.00 90.12 88 LEU A O 1
ATOM 697 N N . ARG A 1 89 ? -17.834 -7.891 -0.091 1.00 89.69 89 ARG A N 1
ATOM 698 C CA . ARG A 1 89 ? -19.241 -7.602 -0.380 1.00 89.69 89 ARG A CA 1
ATOM 699 C C . ARG A 1 89 ? -19.622 -6.174 0.012 1.00 89.69 89 ARG A C 1
ATOM 701 O O . ARG A 1 89 ? -20.378 -5.531 -0.719 1.00 89.69 89 ARG A O 1
ATOM 708 N N . GLN A 1 90 ? -19.086 -5.675 1.124 1.00 87.75 90 GLN A N 1
ATOM 709 C CA . GLN A 1 90 ? -19.292 -4.306 1.593 1.00 87.75 90 GLN A CA 1
ATOM 710 C C . GLN A 1 90 ? -18.669 -3.261 0.666 1.00 87.75 90 GLN A C 1
ATOM 712 O O . GLN A 1 90 ? -19.324 -2.266 0.361 1.00 87.75 90 GLN A O 1
ATOM 717 N N . THR A 1 91 ? -17.460 -3.496 0.152 1.00 84.62 91 THR A N 1
ATOM 718 C CA . THR A 1 91 ? -16.820 -2.578 -0.805 1.00 84.62 91 THR A CA 1
ATOM 719 C C . THR A 1 91 ? -17.534 -2.557 -2.158 1.00 84.62 91 THR A C 1
ATOM 721 O O . THR A 1 91 ? -17.606 -1.509 -2.801 1.00 84.62 91 THR A O 1
ATOM 724 N N . ALA A 1 92 ? -18.106 -3.687 -2.587 1.00 84.19 92 ALA A N 1
ATOM 725 C CA . ALA A 1 92 ? -18.844 -3.787 -3.845 1.00 84.19 92 ALA A CA 1
ATOM 726 C C . ALA A 1 92 ? -20.266 -3.200 -3.777 1.00 84.19 92 ALA A C 1
ATOM 728 O O . ALA A 1 92 ? -20.758 -2.659 -4.769 1.00 84.19 92 ALA A O 1
ATOM 729 N N . LYS A 1 93 ? -20.948 -3.323 -2.631 1.00 82.19 93 LYS A N 1
ATOM 730 C CA . LYS A 1 93 ? -22.350 -2.910 -2.445 1.00 82.19 93 LYS A CA 1
ATOM 731 C C . LYS A 1 93 ? -22.492 -1.993 -1.223 1.00 82.19 93 LYS A C 1
ATOM 733 O O . LYS A 1 93 ? -22.979 -2.450 -0.185 1.00 82.19 93 LYS A O 1
ATOM 738 N N . PRO A 1 94 ? -22.096 -0.712 -1.333 1.00 68.25 94 PRO A N 1
ATOM 739 C CA . PRO A 1 94 ? -22.253 0.243 -0.242 1.00 68.25 94 PRO A CA 1
ATOM 740 C C . PRO A 1 94 ? -23.743 0.436 0.083 1.00 68.25 94 PRO A C 1
ATOM 742 O O . PRO A 1 94 ? -24.565 0.550 -0.825 1.00 68.25 94 PRO A O 1
ATOM 745 N N . GLY A 1 95 ? -24.096 0.439 1.371 1.00 66.69 95 GLY A N 1
ATOM 746 C CA . GLY A 1 95 ? -25.474 0.644 1.848 1.00 66.69 95 GLY A CA 1
ATOM 747 C C . GLY A 1 95 ? -25.990 -0.404 2.838 1.00 66.69 95 GLY A C 1
ATOM 748 O O . GLY A 1 95 ? -27.050 -0.207 3.420 1.00 66.69 95 GLY A O 1
ATOM 749 N N . ARG A 1 96 ? -25.254 -1.502 3.046 1.00 73.44 96 ARG A N 1
ATOM 750 C CA . ARG A 1 96 ? -25.483 -2.441 4.153 1.00 73.44 96 ARG A CA 1
ATOM 751 C C . ARG A 1 96 ? -24.146 -2.874 4.739 1.00 73.44 96 ARG A C 1
ATOM 753 O O . ARG A 1 96 ? -23.210 -3.166 3.995 1.00 73.44 96 ARG A O 1
ATOM 760 N N . ASN A 1 97 ? -24.060 -2.944 6.057 1.00 83.56 97 ASN A N 1
ATOM 761 C CA . ASN A 1 97 ? -22.864 -3.338 6.782 1.00 83.56 97 ASN A CA 1
ATOM 762 C C . ASN A 1 97 ? -22.789 -4.866 6.853 1.00 83.56 97 ASN A C 1
ATOM 764 O O . ASN A 1 97 ? -23.258 -5.511 7.794 1.00 83.56 97 ASN A O 1
ATOM 768 N N . TYR A 1 98 ? -22.228 -5.458 5.797 1.00 87.44 98 TYR A N 1
ATOM 769 C CA . TYR A 1 98 ? -22.024 -6.903 5.707 1.00 87.44 98 TYR A CA 1
ATOM 770 C C . TYR A 1 98 ? -20.984 -7.403 6.714 1.00 87.44 98 TYR A C 1
ATOM 772 O O . TYR A 1 98 ? -21.065 -8.560 7.122 1.00 87.44 98 TYR A O 1
ATOM 780 N N . ALA A 1 99 ? -20.046 -6.551 7.142 1.00 89.94 99 ALA A N 1
ATOM 781 C CA . ALA A 1 99 ? -19.033 -6.911 8.127 1.00 89.94 99 ALA A CA 1
ATOM 782 C C . ALA A 1 99 ? -19.588 -6.989 9.561 1.00 89.94 99 ALA A C 1
ATOM 784 O O . ALA A 1 99 ? -19.097 -7.799 10.344 1.00 89.94 99 ALA A O 1
ATOM 785 N N . ALA A 1 100 ? -20.629 -6.224 9.916 1.00 90.31 100 ALA A N 1
ATOM 786 C CA . ALA A 1 100 ? -21.134 -6.123 11.293 1.00 90.31 100 ALA A CA 1
ATOM 787 C C . ALA A 1 100 ? -21.426 -7.470 11.996 1.00 90.31 100 ALA A C 1
ATOM 789 O O . ALA A 1 100 ? -21.001 -7.640 13.142 1.00 90.31 100 ALA A O 1
ATOM 790 N N . PRO A 1 101 ? -22.103 -8.462 11.377 1.00 91.56 101 PRO A N 1
ATOM 791 C CA . PRO A 1 101 ? -22.295 -9.772 12.004 1.00 91.56 101 PRO A CA 1
ATOM 792 C C . PRO A 1 101 ? -20.974 -10.494 12.299 1.00 91.56 101 PRO A C 1
ATOM 794 O O . PRO A 1 101 ? -20.844 -11.137 13.340 1.00 91.56 101 PRO A O 1
ATOM 797 N N . VAL A 1 102 ? -19.993 -10.359 11.405 1.00 94.12 102 VAL A N 1
ATOM 798 C CA . VAL A 1 102 ? -18.672 -10.983 11.535 1.00 94.12 102 VAL A CA 1
ATOM 799 C C . VAL A 1 102 ? -17.847 -10.279 12.614 1.00 94.12 102 VAL A C 1
ATOM 801 O O . VAL A 1 102 ? -17.235 -10.942 13.446 1.00 94.12 102 VAL A O 1
ATOM 804 N N . LEU A 1 103 ? -17.909 -8.946 12.688 1.00 93.75 103 LEU A N 1
ATOM 805 C CA . LEU A 1 103 ? -17.284 -8.175 13.768 1.00 93.75 103 LEU A CA 1
ATOM 806 C C . LEU A 1 103 ? -17.803 -8.616 15.142 1.00 93.75 103 LEU A C 1
ATOM 808 O O . LEU A 1 103 ? -17.004 -8.894 16.036 1.00 93.75 103 LEU A O 1
ATOM 812 N N . ARG A 1 104 ? -19.127 -8.784 15.290 1.00 92.81 104 ARG A N 1
ATOM 813 C CA . ARG A 1 104 ? -19.736 -9.307 16.526 1.00 92.81 104 ARG A CA 1
ATOM 814 C C . ARG A 1 104 ? -19.254 -10.716 16.860 1.00 92.81 104 ARG A C 1
ATOM 816 O O . ARG A 1 104 ? -18.919 -10.974 18.012 1.00 92.81 104 ARG A O 1
ATOM 823 N N . LYS A 1 105 ? -19.179 -11.608 15.865 1.00 94.69 105 LYS A N 1
ATOM 824 C CA . LYS A 1 105 ? -18.670 -12.980 16.032 1.00 94.69 105 LYS A CA 1
ATOM 825 C C . LYS A 1 105 ? -17.247 -13.002 16.601 1.00 94.69 105 LYS A C 1
ATOM 827 O O . LYS A 1 105 ? -16.963 -13.820 17.469 1.00 94.69 105 LYS A O 1
ATOM 832 N N . TYR A 1 106 ? -16.373 -12.109 16.137 1.00 95.19 106 TYR A N 1
ATOM 833 C CA . TYR A 1 106 ? -14.983 -12.016 16.601 1.00 95.19 106 TYR A CA 1
ATOM 834 C C . TYR A 1 106 ? -14.784 -11.067 17.793 1.00 95.19 106 TYR A C 1
ATOM 836 O O . TYR A 1 106 ? -13.652 -10.854 18.224 1.00 95.19 106 TYR A O 1
ATOM 844 N N . GLY A 1 107 ? -15.860 -10.494 18.346 1.00 94.38 107 GLY A N 1
ATOM 845 C CA . GLY A 1 107 ? -15.782 -9.569 19.478 1.00 94.38 107 GLY A CA 1
ATOM 846 C C . GLY A 1 107 ? -15.013 -8.280 19.165 1.00 94.38 107 GLY A C 1
ATOM 847 O O . GLY A 1 107 ? -14.323 -7.755 20.043 1.00 94.38 107 GLY A O 1
ATOM 848 N N . VAL A 1 108 ? -15.088 -7.804 17.918 1.00 95.12 108 VAL A N 1
ATOM 849 C CA . VAL A 1 108 ? -14.495 -6.540 17.461 1.00 95.12 108 VAL A CA 1
ATOM 850 C C . VAL A 1 108 ? -15.516 -5.417 17.630 1.00 95.12 108 VAL A C 1
ATOM 852 O O . VAL A 1 108 ? -16.623 -5.491 17.100 1.00 95.12 108 VAL A O 1
ATOM 855 N N . SER A 1 109 ? -15.123 -4.365 18.346 1.00 92.88 109 SER A N 1
ATOM 856 C CA . SER A 1 109 ? -15.912 -3.147 18.557 1.00 92.88 109 SER A CA 1
ATOM 857 C C . SER A 1 109 ? -15.293 -2.001 17.760 1.00 92.88 109 SER A C 1
ATOM 859 O O . SER A 1 109 ? -14.151 -1.612 18.021 1.00 92.88 109 SER A O 1
ATOM 861 N N . LEU A 1 110 ? -16.026 -1.458 16.777 1.00 92.88 110 LEU A N 1
ATOM 862 C CA . LEU A 1 110 ? -15.546 -0.322 15.979 1.00 92.88 110 LEU A CA 1
ATOM 863 C C . LEU A 1 110 ? -15.328 0.913 16.851 1.00 92.88 110 LEU A C 1
ATOM 865 O O . LEU A 1 110 ? -14.320 1.597 16.688 1.00 92.88 110 LEU A O 1
ATOM 869 N N . LYS A 1 111 ? -16.221 1.151 17.816 1.00 92.44 111 LYS A N 1
ATOM 870 C CA . LYS A 1 111 ? -16.107 2.245 18.782 1.00 92.44 111 LYS A CA 1
ATOM 871 C C . LYS A 1 111 ? -14.831 2.144 19.620 1.00 92.44 111 LYS A C 1
ATOM 873 O O . LYS A 1 111 ? -14.068 3.107 19.663 1.00 92.44 111 LYS A O 1
ATOM 878 N N . ASP A 1 112 ? -14.567 0.990 20.233 1.00 94.50 112 ASP A N 1
ATOM 879 C CA . ASP A 1 112 ? -13.391 0.828 21.102 1.00 94.50 112 ASP A CA 1
ATOM 880 C C . ASP A 1 112 ? -12.095 0.941 20.289 1.00 94.50 112 ASP A C 1
ATOM 882 O O . ASP A 1 112 ? -11.124 1.573 20.716 1.00 94.50 112 ASP A O 1
ATOM 886 N N . LEU A 1 113 ? -12.086 0.377 19.074 1.00 95.69 113 LEU A N 1
ATOM 887 C CA . LEU A 1 113 ? -10.965 0.508 18.148 1.00 95.69 113 LEU A CA 1
ATOM 888 C C . LEU A 1 113 ? -10.739 1.974 17.752 1.00 95.69 113 LEU A C 1
ATOM 890 O O . LEU A 1 113 ? -9.601 2.447 17.801 1.00 95.69 113 LEU A O 1
ATOM 894 N N . ARG A 1 114 ? -11.807 2.702 17.406 1.00 95.19 114 ARG A N 1
ATOM 895 C CA . ARG A 1 114 ? -11.778 4.128 17.059 1.00 95.19 114 ARG A CA 1
ATOM 896 C C . ARG A 1 114 ? -11.195 4.965 18.193 1.00 95.19 114 ARG A C 1
ATOM 898 O O . ARG A 1 114 ? -10.268 5.734 17.959 1.00 95.19 114 ARG A O 1
ATOM 905 N N . GLU A 1 115 ? -11.698 4.801 19.415 1.00 94.69 115 GLU A N 1
ATOM 906 C CA . GLU A 1 115 ? -11.243 5.547 20.595 1.00 94.69 115 GLU A CA 1
ATOM 907 C C . GLU A 1 115 ? -9.774 5.250 20.921 1.00 94.69 115 GLU A C 1
ATOM 909 O O . GLU A 1 115 ? -8.990 6.167 21.180 1.00 94.69 115 GLU A O 1
ATOM 914 N N . ARG A 1 116 ? -9.358 3.981 20.817 1.00 96.31 116 ARG A N 1
ATOM 915 C CA . ARG A 1 116 ? -7.958 3.576 20.999 1.00 96.31 116 ARG A CA 1
ATOM 916 C C . ARG A 1 116 ? -7.036 4.217 19.962 1.00 96.31 116 ARG A C 1
ATOM 918 O O . ARG A 1 116 ? -5.972 4.719 20.328 1.00 96.31 116 ARG A O 1
ATOM 925 N N . LEU A 1 117 ? -7.423 4.217 18.685 1.00 96.69 117 LEU A N 1
ATOM 926 C CA . LEU A 1 117 ? -6.651 4.851 17.610 1.00 96.69 117 LEU A CA 1
ATOM 927 C C . LEU A 1 117 ? -6.602 6.373 17.772 1.00 96.69 117 LEU A C 1
ATOM 929 O O . LEU A 1 117 ? -5.528 6.957 17.646 1.00 96.69 117 LEU A O 1
ATOM 933 N N . GLN A 1 118 ? -7.722 7.006 18.131 1.00 94.62 118 GLN A N 1
ATOM 934 C CA . GLN A 1 118 ? -7.784 8.442 18.406 1.00 94.62 118 GLN A CA 1
ATOM 935 C C . GLN A 1 118 ? -6.858 8.827 19.568 1.00 94.62 118 GLN A C 1
ATOM 937 O O . GLN A 1 118 ? -6.109 9.798 19.468 1.00 94.62 118 GLN A O 1
ATOM 942 N N . GLY A 1 119 ? -6.859 8.044 20.652 1.00 95.75 119 GLY A N 1
ATOM 943 C CA . GLY A 1 119 ? -5.987 8.262 21.805 1.00 95.75 119 GLY A CA 1
ATOM 944 C C . GLY A 1 119 ? -4.502 8.099 21.475 1.00 95.75 119 GLY A C 1
ATOM 945 O O . GLY A 1 119 ? -3.679 8.878 21.954 1.00 95.75 119 GLY A O 1
ATOM 946 N N . LYS A 1 120 ? -4.143 7.126 20.627 1.00 96.25 120 LYS A N 1
ATOM 947 C CA . LYS A 1 120 ? -2.771 6.982 20.110 1.00 96.25 120 LYS A CA 1
ATOM 948 C C . LYS A 1 120 ? -2.366 8.174 19.247 1.00 96.25 120 LYS A C 1
ATOM 950 O O . LYS A 1 120 ? -1.309 8.753 19.474 1.00 96.25 120 LYS A O 1
ATOM 955 N N . LEU A 1 121 ? -3.230 8.592 18.323 1.00 95.12 121 LEU A N 1
ATOM 956 C CA . LEU A 1 121 ? -2.972 9.743 17.460 1.00 95.12 121 LEU A CA 1
ATOM 957 C C . LEU A 1 121 ? -2.743 11.026 18.272 1.00 95.12 121 LEU A C 1
ATOM 959 O O . LEU A 1 121 ? -1.787 11.754 18.015 1.00 95.12 121 LEU A O 1
ATOM 963 N N . PHE A 1 122 ? -3.559 11.247 19.306 1.00 93.81 122 PHE A N 1
ATOM 964 C CA . PHE A 1 122 ? -3.398 12.367 20.232 1.00 93.81 122 PHE A CA 1
ATOM 965 C C . PHE A 1 122 ? -2.053 12.333 20.974 1.00 93.81 122 PHE A C 1
ATOM 967 O O . PHE A 1 122 ? -1.407 13.366 21.125 1.00 93.81 122 PHE A O 1
ATOM 974 N N . LYS A 1 123 ? -1.604 11.150 21.417 1.00 96.06 123 LYS A N 1
ATOM 975 C CA . LYS A 1 123 ? -0.291 10.985 22.068 1.00 96.06 123 LYS A CA 1
ATOM 976 C C . LYS A 1 123 ? 0.873 11.271 21.119 1.00 96.06 123 LYS A C 1
ATOM 978 O O . LYS A 1 123 ? 1.876 11.818 21.562 1.00 96.06 123 LYS A O 1
ATOM 983 N N . ILE A 1 124 ? 0.739 10.908 19.842 1.00 95.00 124 ILE A N 1
ATOM 984 C CA . ILE A 1 124 ? 1.743 11.190 18.807 1.00 95.00 124 ILE A CA 1
ATOM 985 C C . ILE A 1 124 ? 1.847 12.698 18.564 1.00 95.00 124 ILE A C 1
ATOM 987 O O . ILE A 1 124 ? 2.949 13.241 18.514 1.00 95.00 124 ILE A O 1
ATOM 991 N N . ASN A 1 125 ? 0.709 13.380 18.403 1.00 94.88 125 ASN A N 1
ATOM 992 C CA . ASN A 1 125 ? 0.674 14.827 18.237 1.00 94.88 125 ASN A CA 1
ATOM 993 C C . ASN A 1 125 ? -0.627 15.429 18.808 1.00 94.88 125 ASN A C 1
ATOM 995 O O . ASN A 1 125 ? -1.684 15.307 18.182 1.00 94.88 125 ASN A O 1
ATOM 999 N N . PRO A 1 126 ? -0.555 16.161 19.936 1.00 93.25 126 PRO A N 1
ATOM 1000 C CA . PRO A 1 126 ? -1.716 16.792 20.561 1.00 93.25 126 PRO A CA 1
ATOM 1001 C C . PRO A 1 126 ? -2.356 17.940 19.774 1.00 93.25 126 PRO A C 1
ATOM 1003 O O . PRO A 1 126 ? -3.299 18.526 20.282 1.00 93.25 126 PRO A O 1
ATOM 1006 N N . GLN A 1 127 ? -1.853 18.311 18.593 1.00 91.38 127 GLN A N 1
ATOM 1007 C CA . GLN A 1 127 ? -2.514 19.271 17.696 1.00 91.38 127 GLN A CA 1
ATOM 1008 C C . GLN A 1 127 ? -3.216 18.601 16.506 1.00 91.38 127 GLN A C 1
ATOM 1010 O O . GLN A 1 127 ? -3.784 19.286 15.658 1.00 91.38 127 GLN A O 1
ATOM 1015 N N . VAL A 1 128 ? -3.151 17.269 16.414 1.00 90.69 128 VAL A N 1
ATOM 1016 C CA . VAL A 1 128 ? -3.716 16.478 15.317 1.00 90.69 128 VAL A CA 1
ATOM 1017 C C . VAL A 1 128 ? -4.945 15.724 15.814 1.00 90.69 128 VAL A C 1
ATOM 1019 O O . VAL A 1 128 ? -4.848 14.808 16.634 1.00 90.69 128 VAL A O 1
ATOM 1022 N N . HIS A 1 129 ? -6.118 16.103 15.306 1.00 89.50 129 HIS A N 1
ATOM 1023 C CA . HIS A 1 129 ? -7.415 15.565 15.736 1.00 89.50 129 HIS A CA 1
ATOM 1024 C C . HIS A 1 129 ? -8.379 15.218 14.587 1.00 89.50 129 HIS A C 1
ATOM 1026 O O . HIS A 1 129 ? -9.572 15.508 14.698 1.00 89.50 129 HIS A O 1
ATOM 1032 N N . PRO A 1 130 ? -7.932 14.600 13.476 1.00 89.69 130 PRO A N 1
ATOM 1033 C CA . PRO A 1 130 ? -8.876 14.090 12.498 1.00 89.69 130 PRO A CA 1
ATOM 1034 C C . PRO A 1 130 ? -9.738 12.984 13.137 1.00 89.69 130 PRO A C 1
ATOM 1036 O O . PRO A 1 130 ? -9.217 12.188 13.930 1.00 89.69 130 PRO A O 1
ATOM 1039 N N . PRO A 1 131 ? -11.038 12.921 12.809 1.00 89.56 131 PRO A N 1
ATOM 1040 C CA . PRO A 1 131 ? -11.911 11.857 13.285 1.00 89.56 131 PRO A CA 1
ATOM 1041 C C . PRO A 1 131 ? -11.547 10.525 12.614 1.00 89.56 131 PRO A C 1
ATOM 1043 O O . PRO A 1 131 ? -11.545 10.431 11.391 1.00 89.56 131 PRO A O 1
ATOM 1046 N N . ILE A 1 132 ? -11.252 9.482 13.396 1.00 91.75 132 ILE A N 1
ATOM 1047 C CA . ILE A 1 132 ? -10.964 8.142 12.853 1.00 91.75 132 ILE A CA 1
ATOM 1048 C C . ILE A 1 132 ? -12.237 7.541 12.203 1.00 91.75 132 ILE A C 1
ATOM 1050 O O . ILE A 1 132 ? -13.234 7.363 12.913 1.00 91.75 132 ILE A O 1
ATOM 1054 N N . PRO A 1 133 ? -12.224 7.179 10.899 1.00 88.62 133 PRO A N 1
ATOM 1055 C CA . PRO A 1 133 ? -13.419 6.808 10.131 1.00 88.62 133 PRO A CA 1
ATOM 1056 C C . PRO A 1 133 ? -13.867 5.352 10.351 1.00 88.62 133 PRO A C 1
ATOM 1058 O O . PRO A 1 133 ? -13.952 4.556 9.419 1.00 88.62 133 PRO A O 1
ATOM 1061 N N . LEU A 1 134 ? -14.156 4.997 11.603 1.00 89.38 134 LEU A N 1
ATOM 1062 C CA . LEU A 1 134 ? -14.680 3.690 12.009 1.00 89.38 134 LEU A CA 1
ATOM 1063 C C . LEU A 1 134 ? -16.009 3.893 12.740 1.00 89.38 134 LEU A C 1
ATOM 1065 O O . LEU A 1 134 ? -16.016 4.195 13.932 1.00 89.38 134 LEU A O 1
ATOM 1069 N N . TYR A 1 135 ? -17.123 3.761 12.024 1.00 84.00 135 TYR A N 1
ATOM 1070 C CA . TYR A 1 135 ? -18.471 4.020 12.541 1.00 84.00 135 TYR A CA 1
ATOM 1071 C C . TYR A 1 135 ? -19.394 2.835 12.269 1.00 84.00 135 TYR A C 1
ATOM 1073 O O . TYR A 1 135 ? -19.334 2.240 11.190 1.00 84.00 135 TYR A O 1
ATOM 1081 N N . ASP A 1 136 ? -20.253 2.521 13.237 1.00 79.06 136 ASP A N 1
ATOM 1082 C CA . ASP A 1 136 ? -21.403 1.645 13.014 1.00 79.06 136 ASP A CA 1
ATOM 1083 C C . ASP A 1 136 ? -22.515 2.365 12.221 1.00 79.06 136 ASP A C 1
ATOM 1085 O O . ASP A 1 136 ? -22.508 3.589 12.089 1.00 79.06 136 ASP A O 1
ATOM 1089 N N . GLU A 1 137 ? -23.477 1.610 11.670 1.00 70.19 137 GLU A N 1
ATOM 1090 C CA . GLU A 1 137 ? -24.532 2.155 10.786 1.00 70.19 137 GLU A CA 1
ATOM 1091 C C . GLU A 1 137 ? -25.385 3.245 11.454 1.00 70.19 137 GLU A C 1
ATOM 1093 O O . GLU A 1 137 ? -25.808 4.188 10.787 1.00 70.19 137 GLU A O 1
ATOM 1098 N N . ASP A 1 138 ? -25.603 3.130 12.764 1.00 73.69 138 ASP A N 1
ATOM 1099 C CA . ASP A 1 138 ? -26.470 4.028 13.534 1.00 73.69 138 ASP A CA 1
ATOM 1100 C C . ASP A 1 138 ? -25.717 5.243 14.110 1.00 73.69 138 ASP A C 1
ATOM 1102 O O . ASP A 1 138 ? -26.313 6.117 14.749 1.00 73.69 138 ASP A O 1
ATOM 1106 N N . GLU A 1 139 ? -24.396 5.322 13.916 1.00 78.50 139 GLU A N 1
ATOM 1107 C CA . GLU A 1 139 ? -23.584 6.399 14.471 1.00 78.50 139 GLU A CA 1
ATOM 1108 C C . GLU A 1 139 ? -23.594 7.648 13.586 1.00 78.50 139 GLU A C 1
ATOM 1110 O O . GLU A 1 139 ? -23.339 7.620 12.380 1.00 78.50 139 GLU A O 1
ATOM 1115 N N . LYS A 1 140 ? -23.812 8.807 14.216 1.00 76.31 140 LYS A N 1
ATOM 1116 C CA . LYS A 1 140 ? -23.661 10.092 13.537 1.00 76.31 140 LYS A CA 1
ATOM 1117 C C . LYS A 1 140 ? -22.183 10.337 13.235 1.00 76.31 140 LYS A C 1
ATOM 1119 O O . LYS A 1 140 ? -21.405 10.643 14.137 1.00 76.31 140 LYS A O 1
ATOM 1124 N N . ILE A 1 141 ? -21.829 10.280 11.955 1.00 77.12 141 ILE A N 1
ATOM 1125 C CA . ILE A 1 141 ? -20.481 10.593 11.481 1.00 77.12 141 ILE A CA 1
ATOM 1126 C C . ILE A 1 141 ? -20.192 12.081 11.769 1.00 77.12 141 ILE A C 1
ATOM 1128 O O . ILE A 1 141 ? -20.927 12.955 11.287 1.00 77.12 141 ILE A O 1
ATOM 1132 N N . PRO A 1 142 ? -19.165 12.408 12.573 1.00 74.81 142 PRO A N 1
ATOM 1133 C CA . PRO A 1 142 ? -18.773 13.784 12.818 1.00 74.81 142 PRO A CA 1
ATOM 1134 C C . PRO A 1 142 ? -18.304 14.420 11.511 1.00 74.81 142 PRO A C 1
ATOM 1136 O O . PRO A 1 142 ? -17.572 13.822 10.724 1.00 74.81 142 PRO A O 1
ATOM 1139 N N . ARG A 1 143 ? -18.724 15.664 11.277 1.00 68.25 143 ARG A N 1
ATOM 1140 C CA . ARG A 1 143 ? -18.260 16.419 10.117 1.00 68.25 143 ARG A CA 1
ATOM 1141 C C . ARG A 1 143 ? -16.781 16.741 10.310 1.00 68.25 143 ARG A C 1
ATOM 1143 O O . ARG A 1 143 ? -16.423 17.441 11.253 1.00 68.25 143 ARG A O 1
ATOM 1150 N N . MET A 1 144 ? -15.950 16.257 9.399 1.00 72.31 144 MET A N 1
ATOM 1151 C CA . MET A 1 144 ? -14.541 16.615 9.335 1.00 72.31 144 MET A CA 1
ATOM 1152 C C . MET A 1 144 ? -14.408 18.094 8.946 1.00 72.31 144 MET A C 1
ATOM 1154 O O . MET A 1 144 ? -14.860 18.496 7.871 1.00 72.31 144 MET A O 1
ATOM 1158 N N . ASP A 1 145 ? -13.825 18.910 9.826 1.00 73.88 145 ASP A N 1
ATOM 1159 C CA . ASP A 1 145 ? -13.449 20.292 9.519 1.00 73.88 145 ASP A CA 1
ATOM 1160 C C . ASP A 1 145 ? -11.921 20.383 9.400 1.00 73.88 145 ASP A C 1
ATOM 1162 O O . ASP A 1 145 ? -11.213 20.290 10.409 1.00 73.88 145 ASP A O 1
ATOM 1166 N N . PRO A 1 146 ? -11.387 20.585 8.181 1.00 71.75 146 PRO A N 1
ATOM 1167 C CA . PRO A 1 146 ? -9.952 20.682 7.965 1.00 71.75 146 PRO A CA 1
ATOM 1168 C C . PRO A 1 146 ? -9.254 21.750 8.812 1.00 71.75 146 PRO A C 1
ATOM 1170 O O . PRO A 1 146 ? -8.067 21.625 9.092 1.00 71.75 146 PRO A O 1
ATOM 1173 N N . ARG A 1 147 ? -9.974 22.796 9.238 1.00 74.50 147 ARG A N 1
ATOM 1174 C CA . ARG A 1 147 ? -9.413 23.909 10.018 1.00 74.50 147 ARG A CA 1
ATOM 1175 C C . ARG A 1 147 ? -9.180 23.563 11.485 1.00 74.50 147 ARG A C 1
ATOM 1177 O O . ARG A 1 147 ? -8.412 24.253 12.145 1.00 74.50 147 ARG A O 1
ATOM 1184 N N . THR A 1 148 ? -9.848 22.533 11.999 1.00 82.12 148 THR A N 1
ATOM 1185 C CA . THR A 1 148 ? -9.799 22.152 13.419 1.00 82.12 148 THR A CA 1
ATOM 1186 C C . THR A 1 148 ? -9.042 20.850 13.660 1.00 82.12 148 THR A C 1
ATOM 1188 O O . THR A 1 148 ? -8.663 20.565 14.792 1.00 82.12 148 THR A O 1
ATOM 1191 N N . CYS A 1 149 ? -8.775 20.073 12.606 1.00 84.75 149 CYS A N 1
ATOM 1192 C CA . CYS A 1 149 ? -8.086 18.786 12.710 1.00 84.75 149 CYS A CA 1
ATOM 1193 C C . CYS A 1 149 ? -6.552 18.899 12.814 1.00 84.75 149 CYS A C 1
ATOM 1195 O O . CYS A 1 149 ? -5.904 17.888 13.080 1.00 84.75 149 CYS A O 1
ATOM 1197 N N . GLY A 1 150 ? -5.983 20.090 12.599 1.00 85.12 150 GLY A N 1
ATOM 1198 C CA . GLY A 1 150 ? -4.542 20.355 12.646 1.00 85.12 150 GLY A CA 1
ATOM 1199 C C . GLY A 1 150 ? -3.936 20.704 11.285 1.00 85.12 150 GLY A C 1
ATOM 1200 O O . GLY A 1 150 ? -4.611 20.673 10.257 1.00 85.12 150 GLY A O 1
ATOM 1201 N N . ASP A 1 151 ? -2.643 21.046 11.282 1.00 86.44 151 ASP A N 1
ATOM 1202 C CA . ASP A 1 151 ? -1.904 21.281 10.039 1.00 86.44 151 ASP A CA 1
ATOM 1203 C C . ASP A 1 151 ? -1.851 19.990 9.201 1.00 86.44 151 ASP A C 1
ATOM 1205 O O . ASP A 1 151 ? -1.387 18.960 9.700 1.00 86.44 151 ASP A O 1
ATOM 1209 N N . PRO A 1 152 ? -2.257 20.015 7.923 1.00 83.38 152 PRO A N 1
ATOM 1210 C CA . PRO A 1 152 ? -2.344 18.796 7.130 1.00 83.38 152 PRO A CA 1
ATOM 1211 C C . PRO A 1 152 ? -1.019 18.011 6.986 1.00 83.38 152 PRO A C 1
ATOM 1213 O O . PRO A 1 152 ? -1.049 16.783 6.878 1.00 83.38 152 PRO A O 1
ATOM 1216 N N . LYS A 1 153 ? 0.159 18.654 7.072 1.00 85.69 153 LYS A N 1
ATOM 1217 C CA . LYS A 1 153 ? 1.455 17.954 6.982 1.00 85.69 153 LYS A CA 1
ATOM 1218 C C . LYS A 1 153 ? 1.759 17.267 8.305 1.00 85.69 153 LYS A C 1
ATOM 1220 O O . LYS A 1 153 ? 2.242 16.134 8.319 1.00 85.69 153 LYS A O 1
ATOM 1225 N N 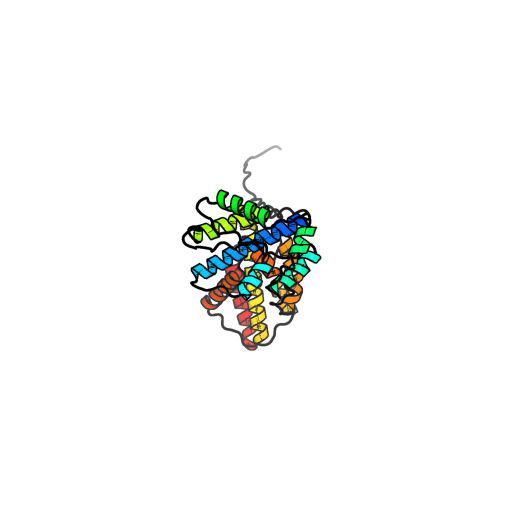. ALA A 1 154 ? 1.443 17.931 9.415 1.00 89.56 154 ALA A N 1
ATOM 1226 C CA . ALA A 1 154 ? 1.495 17.325 10.738 1.00 89.56 154 ALA A CA 1
ATOM 1227 C C . ALA A 1 154 ? 0.561 16.108 10.842 1.00 89.56 154 ALA A C 1
ATOM 1229 O O . ALA A 1 154 ? 0.953 15.104 11.437 1.00 89.56 154 ALA A O 1
ATOM 1230 N N . ILE A 1 155 ? -0.620 16.162 10.214 1.00 89.94 155 ILE A N 1
ATOM 1231 C CA . ILE A 1 155 ? -1.557 15.035 10.164 1.00 89.94 155 ILE A CA 1
ATOM 1232 C C . ILE A 1 155 ? -0.943 13.845 9.427 1.00 89.94 155 ILE A C 1
ATOM 1234 O O . ILE A 1 155 ? -0.862 12.763 10.004 1.00 89.94 155 ILE A O 1
ATOM 1238 N N . LEU A 1 156 ? -0.461 14.031 8.193 1.00 88.69 156 LEU A N 1
ATOM 1239 C CA . LEU A 1 156 ? 0.148 12.941 7.418 1.00 88.69 156 LEU A CA 1
ATOM 1240 C C . LEU A 1 156 ? 1.357 12.323 8.144 1.00 88.69 156 LEU A C 1
ATOM 1242 O O . LEU A 1 156 ? 1.502 11.102 8.180 1.00 88.69 156 LEU A O 1
ATOM 1246 N N . ASN A 1 157 ? 2.185 13.146 8.794 1.00 89.69 157 ASN A N 1
ATOM 1247 C CA . ASN A 1 157 ? 3.304 12.657 9.601 1.00 89.69 157 ASN A CA 1
ATOM 1248 C C . ASN A 1 157 ? 2.832 11.826 10.806 1.00 89.69 157 ASN A C 1
ATOM 1250 O O . ASN A 1 157 ? 3.387 10.762 11.076 1.00 89.69 157 ASN A O 1
ATOM 1254 N N . ALA A 1 158 ? 1.805 12.287 11.525 1.00 93.19 158 ALA A N 1
ATOM 1255 C CA . ALA A 1 158 ? 1.261 11.569 12.673 1.00 93.19 158 ALA A CA 1
ATOM 1256 C C . ALA A 1 158 ? 0.585 10.248 12.260 1.00 93.19 158 ALA A C 1
ATOM 1258 O O . ALA A 1 158 ? 0.751 9.236 12.940 1.00 93.19 158 ALA A O 1
ATOM 1259 N N . LEU A 1 159 ? -0.107 10.228 11.116 1.00 92.38 159 LEU A N 1
ATOM 1260 C CA . LEU A 1 159 ? -0.697 9.019 10.535 1.00 92.38 159 LEU A CA 1
ATOM 1261 C C . LEU A 1 159 ? 0.368 7.990 10.132 1.00 92.38 159 LEU A C 1
ATOM 1263 O O . LEU A 1 159 ? 0.180 6.798 10.373 1.00 92.38 159 LEU A O 1
ATOM 1267 N N . ALA A 1 160 ? 1.517 8.428 9.607 1.00 89.00 160 ALA A N 1
ATOM 1268 C CA . ALA A 1 160 ? 2.633 7.533 9.303 1.00 89.00 160 ALA A CA 1
ATOM 1269 C C . ALA A 1 160 ? 3.219 6.865 10.563 1.00 89.00 160 ALA A C 1
ATOM 1271 O O . ALA A 1 160 ? 3.546 5.677 10.532 1.00 89.00 160 ALA A O 1
ATOM 1272 N N . VAL A 1 161 ? 3.308 7.592 11.683 1.00 92.62 161 VAL A N 1
ATOM 1273 C CA . VAL A 1 161 ? 3.729 7.024 12.979 1.00 92.62 161 VAL A CA 1
ATOM 1274 C C . VAL A 1 161 ? 2.664 6.074 13.528 1.00 92.62 161 VAL A C 1
ATOM 1276 O O . VAL A 1 161 ? 2.988 4.959 13.935 1.00 92.62 161 VAL A O 1
ATOM 1279 N N . LEU A 1 162 ? 1.387 6.466 13.474 1.00 94.81 162 LEU A N 1
ATOM 1280 C CA . LEU A 1 162 ? 0.276 5.624 13.919 1.00 94.81 162 LEU A CA 1
ATOM 1281 C C . LEU A 1 162 ? 0.214 4.308 13.131 1.00 94.81 162 LEU A C 1
ATOM 1283 O O . LEU A 1 162 ? -0.028 3.256 13.718 1.00 94.81 162 LEU A O 1
ATOM 1287 N N . ARG A 1 163 ? 0.482 4.346 11.819 1.00 92.69 163 ARG A N 1
ATOM 1288 C CA . ARG A 1 163 ? 0.603 3.149 10.975 1.00 92.69 163 ARG A CA 1
ATOM 1289 C C . ARG A 1 163 ? 1.651 2.192 11.531 1.00 92.69 163 ARG A C 1
ATOM 1291 O O . ARG A 1 163 ? 1.346 1.012 11.680 1.00 92.69 163 ARG A O 1
ATOM 1298 N N . ALA A 1 164 ? 2.848 2.683 11.860 1.00 91.19 164 ALA A N 1
ATOM 1299 C CA . ALA A 1 164 ? 3.898 1.847 12.442 1.00 91.19 164 ALA A CA 1
ATOM 1300 C C . ALA A 1 164 ? 3.402 1.157 13.723 1.00 91.19 164 ALA A C 1
ATOM 1302 O O . ALA A 1 164 ? 3.503 -0.064 13.838 1.00 91.19 164 ALA A O 1
ATOM 1303 N N . GLU A 1 165 ? 2.753 1.904 14.624 1.00 93.62 165 GLU A N 1
ATOM 1304 C CA . GLU A 1 165 ? 2.201 1.339 15.859 1.00 93.62 165 GLU A CA 1
ATOM 1305 C C . GLU A 1 165 ? 1.100 0.295 15.623 1.00 93.62 165 GLU A C 1
ATOM 1307 O O . GLU A 1 165 ? 1.034 -0.696 16.350 1.00 93.62 165 GLU A O 1
ATOM 1312 N N . VAL A 1 166 ? 0.214 0.502 14.642 1.00 92.19 166 VAL A N 1
ATOM 1313 C CA . VAL A 1 166 ? -0.825 -0.480 14.270 1.00 92.19 166 VAL A CA 1
ATOM 1314 C C . VAL A 1 166 ? -0.197 -1.748 13.686 1.00 92.19 166 VAL A C 1
ATOM 1316 O O . VAL A 1 166 ? -0.707 -2.849 13.882 1.00 92.19 166 VAL A O 1
ATOM 1319 N N . MET A 1 167 ? 0.939 -1.615 13.006 1.00 88.38 167 MET A N 1
ATOM 1320 C CA . MET A 1 167 ? 1.703 -2.744 12.476 1.00 88.38 167 MET A CA 1
ATOM 1321 C C . MET A 1 167 ? 2.548 -3.464 13.536 1.00 88.38 167 MET A C 1
ATOM 1323 O O . MET A 1 167 ? 3.165 -4.473 13.212 1.00 88.38 167 MET A O 1
ATOM 1327 N N . GLY A 1 168 ? 2.593 -2.966 14.778 1.00 89.50 168 GLY A N 1
ATOM 1328 C CA . GLY A 1 168 ? 3.494 -3.491 15.807 1.00 89.50 168 GLY A CA 1
ATOM 1329 C C . GLY A 1 168 ? 4.972 -3.209 15.511 1.00 89.50 168 GLY A C 1
ATOM 1330 O O . GLY A 1 168 ? 5.844 -3.929 15.985 1.00 89.50 168 GLY A O 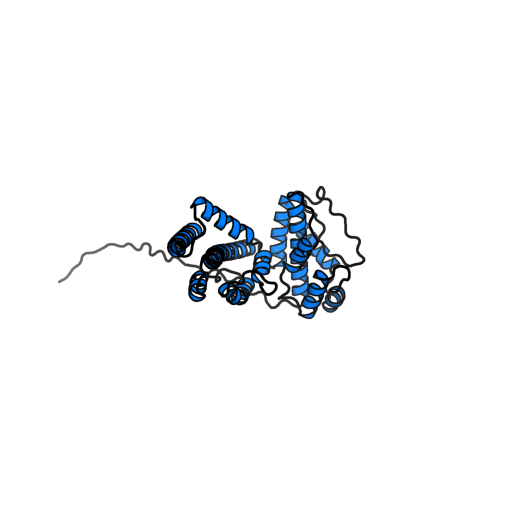1
ATOM 1331 N N . LEU A 1 169 ? 5.256 -2.178 14.710 1.00 90.25 169 LEU A N 1
ATOM 1332 C CA . LEU A 1 169 ? 6.598 -1.781 14.296 1.00 90.25 169 LEU A CA 1
ATOM 1333 C C . LEU A 1 169 ? 7.000 -0.454 14.942 1.00 90.25 169 LEU A C 1
ATOM 1335 O O . LEU A 1 169 ? 6.178 0.421 15.216 1.00 90.25 169 LEU A O 1
ATOM 1339 N N . THR A 1 170 ? 8.304 -0.259 15.106 1.00 90.50 170 THR A N 1
ATOM 1340 C CA . THR A 1 170 ? 8.870 1.074 15.342 1.00 90.50 170 THR A CA 1
ATOM 1341 C C . THR A 1 170 ? 8.872 1.899 14.045 1.00 90.50 170 THR A C 1
ATOM 1343 O O . THR A 1 170 ? 8.949 1.327 12.952 1.00 90.50 170 THR A O 1
ATOM 1346 N N . PRO A 1 171 ? 8.872 3.246 14.117 1.00 88.62 171 PRO A N 1
ATOM 1347 C CA . PRO A 1 171 ? 9.010 4.089 12.927 1.00 88.62 171 PRO A CA 1
ATOM 1348 C C . PRO A 1 171 ? 10.266 3.780 12.100 1.00 88.62 171 PRO A C 1
ATOM 1350 O O . PRO A 1 171 ? 10.219 3.822 10.874 1.00 88.62 171 PRO A O 1
ATOM 1353 N N . ALA A 1 172 ? 11.372 3.413 12.757 1.00 89.81 172 ALA A N 1
ATOM 1354 C CA . ALA A 1 172 ? 12.610 3.023 12.086 1.00 89.81 172 ALA A CA 1
ATOM 1355 C C . ALA A 1 172 ? 12.457 1.707 11.303 1.00 89.81 172 ALA A C 1
ATOM 1357 O O . ALA A 1 172 ? 12.867 1.634 10.148 1.00 89.81 172 ALA A O 1
ATOM 1358 N N . GLN A 1 173 ? 11.811 0.694 11.893 1.00 91.75 173 GLN A N 1
ATOM 1359 C CA . GLN A 1 173 ? 11.521 -0.569 11.204 1.00 91.75 173 GLN A CA 1
ATOM 1360 C C . GLN A 1 173 ? 10.583 -0.364 10.011 1.00 91.75 173 GLN A C 1
ATOM 1362 O O . GLN A 1 173 ? 10.816 -0.938 8.949 1.00 91.75 173 GLN A O 1
ATOM 1367 N N . LEU A 1 174 ? 9.551 0.479 10.152 1.00 90.94 174 LEU A N 1
ATOM 1368 C CA . LEU A 1 174 ? 8.663 0.813 9.037 1.00 90.94 174 LEU A CA 1
ATOM 1369 C C . LEU A 1 174 ? 9.421 1.543 7.918 1.00 90.94 174 LEU A C 1
ATOM 1371 O O . LEU A 1 174 ? 9.255 1.201 6.750 1.00 90.94 174 LEU A O 1
ATOM 1375 N N . ALA A 1 175 ? 10.276 2.511 8.260 1.00 90.00 175 ALA A N 1
ATOM 1376 C CA . ALA A 1 175 ? 11.088 3.236 7.284 1.00 90.00 175 ALA A CA 1
ATOM 1377 C C . ALA A 1 175 ? 12.054 2.307 6.533 1.00 90.00 175 ALA A C 1
ATOM 1379 O O . ALA A 1 175 ? 12.164 2.397 5.312 1.00 90.00 175 ALA A O 1
ATOM 1380 N N . GLN A 1 176 ? 12.699 1.376 7.241 1.00 92.75 176 GLN A N 1
ATOM 1381 C CA . GLN A 1 176 ? 13.567 0.370 6.632 1.00 92.75 176 GLN A CA 1
ATOM 1382 C C . GLN A 1 176 ? 12.783 -0.557 5.693 1.00 92.75 176 GLN A C 1
ATOM 1384 O O . GLN A 1 176 ? 13.191 -0.761 4.551 1.00 92.75 176 GLN A O 1
ATOM 1389 N N . ALA A 1 177 ? 11.632 -1.072 6.138 1.00 93.00 177 ALA A N 1
ATOM 1390 C CA . ALA A 1 177 ? 10.758 -1.909 5.317 1.00 93.00 177 ALA A CA 1
ATOM 1391 C C . ALA A 1 177 ? 10.323 -1.185 4.036 1.00 93.00 177 ALA A C 1
ATOM 1393 O O . ALA A 1 177 ? 10.427 -1.732 2.937 1.00 93.00 177 ALA A O 1
ATOM 1394 N N . ARG A 1 178 ? 9.891 0.072 4.179 1.00 92.94 178 ARG A N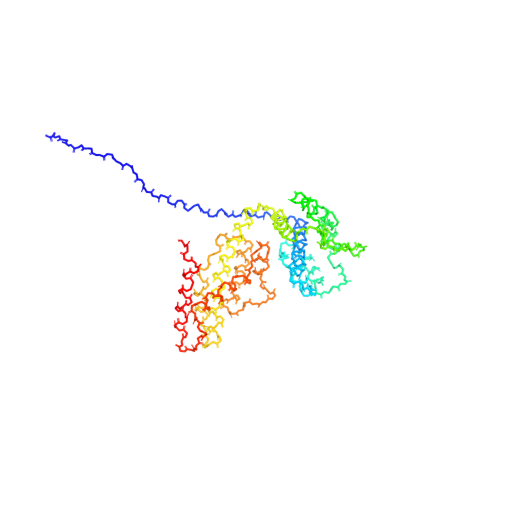 1
ATOM 1395 C CA . ARG A 1 178 ? 9.512 0.941 3.067 1.00 92.94 178 ARG A CA 1
ATOM 1396 C C . ARG A 1 178 ? 10.666 1.133 2.090 1.00 92.94 178 ARG A C 1
ATOM 1398 O O . ARG A 1 178 ? 10.459 0.972 0.895 1.00 92.94 178 ARG A O 1
ATOM 1405 N N . GLN A 1 179 ? 11.868 1.439 2.575 1.00 93.19 179 GLN A N 1
ATOM 1406 C CA . GLN A 1 179 ? 13.044 1.648 1.728 1.00 93.19 179 GLN A CA 1
ATOM 1407 C C . GLN A 1 179 ? 13.399 0.389 0.922 1.00 93.19 179 GLN A C 1
ATOM 1409 O O . GLN A 1 179 ? 13.668 0.483 -0.277 1.00 93.19 179 GLN A O 1
ATOM 1414 N N . SER A 1 180 ? 13.365 -0.787 1.556 1.00 94.62 180 SER A N 1
ATOM 1415 C CA . SER A 1 180 ? 13.585 -2.065 0.869 1.00 94.62 180 SER A CA 1
ATOM 1416 C C . SER A 1 180 ? 12.544 -2.309 -0.226 1.00 94.62 180 SER A C 1
ATOM 1418 O O . SER A 1 180 ? 12.906 -2.674 -1.345 1.00 94.62 180 SER A O 1
ATOM 1420 N N . ILE A 1 181 ? 11.264 -2.053 0.065 1.00 95.56 181 ILE A N 1
ATOM 1421 C CA . ILE A 1 181 ? 10.176 -2.194 -0.910 1.00 95.56 181 ILE A CA 1
ATOM 1422 C C . ILE A 1 181 ? 10.330 -1.184 -2.051 1.00 95.56 181 ILE A C 1
ATOM 1424 O O . ILE A 1 181 ? 10.232 -1.563 -3.212 1.00 95.56 181 ILE A O 1
ATOM 1428 N N . GLU A 1 182 ? 10.610 0.087 -1.761 1.00 94.44 182 GLU A N 1
ATOM 1429 C CA . GLU A 1 182 ? 10.807 1.125 -2.781 1.00 94.44 182 GLU A CA 1
ATOM 1430 C C . GLU A 1 182 ? 11.958 0.784 -3.731 1.00 94.44 182 GLU A C 1
ATOM 1432 O O . GLU A 1 182 ? 11.851 1.030 -4.935 1.00 94.44 182 GLU A O 1
ATOM 1437 N N . ARG A 1 183 ? 13.031 0.168 -3.218 1.00 93.75 183 ARG A N 1
ATOM 1438 C CA . ARG A 1 183 ? 14.112 -0.361 -4.052 1.00 93.75 183 ARG A CA 1
ATOM 1439 C C . ARG A 1 183 ? 13.601 -1.455 -4.986 1.00 93.75 183 ARG A C 1
ATOM 1441 O O . ARG A 1 183 ? 13.788 -1.332 -6.193 1.00 93.75 183 ARG A O 1
ATOM 1448 N N . VAL A 1 184 ? 12.923 -2.479 -4.463 1.00 95.50 184 VAL A N 1
ATOM 1449 C CA . VAL A 1 184 ? 12.352 -3.550 -5.300 1.00 95.50 184 VAL A CA 1
ATOM 1450 C C . VAL A 1 184 ? 11.389 -2.982 -6.340 1.00 95.50 184 VAL A C 1
ATOM 1452 O O . VAL A 1 184 ? 11.467 -3.354 -7.506 1.00 95.50 184 VAL A O 1
ATOM 1455 N N . MET A 1 185 ? 10.527 -2.037 -5.960 1.00 95.75 185 MET A N 1
ATOM 1456 C CA . MET A 1 185 ? 9.570 -1.418 -6.877 1.00 95.75 185 MET A CA 1
ATOM 1457 C C . MET A 1 185 ? 10.246 -0.577 -7.959 1.00 95.75 185 MET A C 1
ATOM 1459 O O . MET A 1 185 ? 9.741 -0.514 -9.081 1.00 95.75 185 MET A O 1
ATOM 1463 N N . LEU A 1 186 ? 11.399 0.032 -7.675 1.00 95.31 186 LEU A N 1
ATOM 1464 C CA . LEU A 1 186 ? 12.209 0.698 -8.692 1.00 95.31 186 LEU A CA 1
ATOM 1465 C C . LEU A 1 186 ? 12.781 -0.308 -9.703 1.00 95.31 186 LEU A C 1
ATOM 1467 O O . LEU A 1 186 ? 12.652 -0.098 -10.910 1.00 95.31 186 LEU A O 1
ATOM 1471 N N . GLU A 1 187 ? 13.358 -1.413 -9.226 1.00 95.19 187 GLU A N 1
ATOM 1472 C CA . GLU A 1 187 ? 13.889 -2.480 -10.087 1.00 95.19 187 GLU A CA 1
ATOM 1473 C C . GLU A 1 187 ? 12.782 -3.143 -10.925 1.00 95.19 187 GLU A C 1
ATOM 1475 O O . GLU A 1 187 ? 12.936 -3.328 -12.137 1.00 95.19 187 GLU A O 1
ATOM 1480 N N . PHE A 1 188 ? 11.633 -3.419 -10.299 1.00 95.62 188 PHE A N 1
ATOM 1481 C CA . PHE A 1 188 ? 10.413 -3.895 -10.949 1.00 95.62 188 PHE A CA 1
ATOM 1482 C C . PHE A 1 188 ? 9.961 -2.932 -12.044 1.00 95.62 188 PHE A C 1
ATOM 1484 O O . PHE A 1 188 ? 9.720 -3.359 -13.166 1.00 95.62 188 PHE A O 1
ATOM 1491 N N . THR A 1 189 ? 9.885 -1.632 -11.749 1.00 95.31 189 THR A N 1
ATOM 1492 C CA . THR A 1 189 ? 9.430 -0.615 -12.706 1.00 95.31 189 THR A CA 1
ATOM 1493 C C . THR A 1 189 ? 10.338 -0.560 -13.932 1.00 95.31 189 THR A C 1
ATOM 1495 O O . THR A 1 189 ? 9.841 -0.458 -15.052 1.00 95.31 189 THR A O 1
ATOM 1498 N N . LEU A 1 190 ? 11.658 -0.657 -13.749 1.00 94.88 190 LEU A N 1
ATOM 1499 C CA . LEU A 1 190 ? 12.614 -0.709 -14.858 1.00 94.88 190 LEU A CA 1
ATOM 1500 C C . LEU A 1 190 ? 12.373 -1.938 -15.749 1.00 94.88 190 LEU A C 1
ATOM 1502 O O . LEU A 1 190 ? 12.300 -1.804 -16.971 1.00 94.88 190 LEU A O 1
ATOM 1506 N N . ALA A 1 191 ? 12.192 -3.118 -15.145 1.00 94.25 191 ALA A N 1
ATOM 1507 C CA . ALA A 1 191 ? 11.885 -4.353 -15.869 1.00 94.25 191 ALA A CA 1
ATOM 1508 C C . ALA A 1 191 ? 10.515 -4.302 -16.570 1.00 94.25 191 ALA A C 1
ATOM 1510 O O . ALA A 1 191 ? 10.391 -4.724 -17.723 1.00 94.25 191 ALA A O 1
ATOM 1511 N N . TYR A 1 192 ? 9.504 -3.752 -15.897 1.00 93.25 192 TYR A N 1
ATOM 1512 C CA . TYR A 1 192 ? 8.159 -3.537 -16.421 1.00 93.25 192 TYR A CA 1
ATOM 1513 C C . TYR A 1 192 ? 8.172 -2.610 -17.638 1.00 93.25 192 TYR A C 1
ATOM 1515 O O . TYR A 1 192 ? 7.631 -2.977 -18.676 1.00 93.25 192 TYR A O 1
ATOM 1523 N N . MET A 1 193 ? 8.818 -1.443 -17.542 1.00 91.75 193 MET A N 1
ATOM 1524 C CA . MET A 1 193 ? 8.894 -0.466 -18.634 1.00 91.75 193 MET A CA 1
ATOM 1525 C C . MET A 1 193 ? 9.550 -1.065 -19.875 1.00 91.75 193 MET A C 1
ATOM 1527 O O . MET A 1 193 ? 9.004 -0.947 -20.970 1.00 91.75 193 MET A O 1
ATOM 1531 N N . GLU A 1 194 ? 10.681 -1.753 -19.702 1.00 91.69 194 GLU A N 1
ATOM 1532 C CA . GLU A 1 194 ? 11.356 -2.438 -20.806 1.00 91.69 194 GLU A CA 1
ATOM 1533 C C . GLU A 1 194 ? 10.453 -3.517 -21.422 1.00 91.69 194 GLU A C 1
ATOM 1535 O O . GLU A 1 194 ? 10.282 -3.559 -22.639 1.00 91.69 194 GLU A O 1
ATOM 1540 N N . THR A 1 195 ? 9.806 -4.338 -20.590 1.00 91.12 195 THR A N 1
ATOM 1541 C CA . THR A 1 195 ? 8.900 -5.399 -21.052 1.00 91.12 195 THR A CA 1
ATOM 1542 C C . THR A 1 195 ? 7.712 -4.830 -21.826 1.00 91.12 195 THR A C 1
ATOM 1544 O O . THR A 1 195 ? 7.479 -5.229 -22.965 1.00 91.12 195 THR A O 1
ATOM 1547 N N . ALA A 1 196 ? 6.980 -3.879 -21.245 1.00 89.12 196 ALA A N 1
ATOM 1548 C CA . ALA A 1 196 ? 5.769 -3.310 -21.829 1.00 89.12 196 ALA A CA 1
ATOM 1549 C C . ALA A 1 196 ? 6.053 -2.578 -23.149 1.00 89.12 196 ALA A C 1
ATOM 1551 O O . ALA A 1 196 ? 5.311 -2.728 -24.121 1.00 89.12 196 ALA A O 1
ATOM 1552 N N . ILE A 1 197 ? 7.149 -1.817 -23.211 1.00 87.06 197 ILE A N 1
ATOM 1553 C CA . ILE A 1 197 ? 7.546 -1.099 -24.423 1.00 87.06 197 ILE A CA 1
ATOM 1554 C C . ILE A 1 197 ? 7.991 -2.088 -25.512 1.00 87.06 197 ILE A C 1
ATOM 1556 O O . ILE A 1 197 ? 7.508 -2.006 -26.640 1.00 87.06 197 ILE A O 1
ATOM 1560 N N . CYS A 1 198 ? 8.840 -3.070 -25.190 1.00 86.50 198 CYS A N 1
ATOM 1561 C CA . CYS A 1 198 ? 9.274 -4.071 -26.170 1.00 86.50 198 CYS A CA 1
ATOM 1562 C C . CYS A 1 198 ? 8.124 -4.965 -26.663 1.00 86.50 198 CYS A C 1
ATOM 1564 O O . CYS A 1 198 ? 8.091 -5.302 -27.847 1.00 86.50 198 CYS A O 1
ATOM 1566 N N . MET A 1 199 ? 7.155 -5.312 -25.804 1.00 84.06 199 MET A N 1
ATOM 1567 C CA . MET A 1 199 ? 5.941 -6.029 -26.219 1.00 84.06 199 MET A CA 1
ATOM 1568 C C . MET A 1 199 ? 5.194 -5.273 -27.324 1.00 84.06 199 MET A C 1
ATOM 1570 O O . MET A 1 199 ? 4.848 -5.875 -28.339 1.00 84.06 199 MET A O 1
ATOM 1574 N N . ASN A 1 200 ? 5.015 -3.958 -27.171 1.00 83.00 200 ASN A N 1
ATOM 1575 C CA . ASN A 1 200 ? 4.305 -3.122 -28.145 1.00 83.00 200 ASN A CA 1
ATOM 1576 C C . ASN A 1 200 ? 5.090 -2.903 -29.450 1.00 83.00 200 ASN A C 1
ATOM 1578 O O . ASN A 1 200 ? 4.494 -2.705 -30.506 1.00 83.00 200 ASN A O 1
ATOM 1582 N N . SER A 1 201 ? 6.421 -2.956 -29.391 1.00 77.88 201 SER A N 1
ATOM 1583 C CA . SER A 1 201 ? 7.315 -2.586 -30.494 1.00 77.88 201 SER A CA 1
ATOM 1584 C C . SER A 1 201 ? 7.854 -3.761 -31.315 1.00 77.88 201 SER A C 1
ATOM 1586 O O . SER A 1 201 ? 8.826 -3.590 -32.048 1.00 77.88 201 SER A O 1
ATOM 1588 N N . GLY A 1 202 ? 7.300 -4.967 -31.189 1.00 74.81 202 GLY A N 1
ATOM 1589 C CA . GLY A 1 202 ? 7.764 -6.142 -31.949 1.00 74.81 202 GLY A CA 1
ATOM 1590 C C . GLY A 1 202 ? 7.842 -7.443 -31.156 1.00 74.81 202 GLY A C 1
ATOM 1591 O O . GLY A 1 202 ? 8.333 -8.438 -31.682 1.00 74.81 202 GLY A O 1
ATOM 1592 N N . GLY A 1 203 ? 7.351 -7.440 -29.915 1.00 80.44 203 GLY A N 1
ATOM 1593 C CA . GLY A 1 203 ? 7.301 -8.615 -29.058 1.00 80.44 203 GLY A CA 1
ATOM 1594 C C . GLY A 1 203 ? 8.619 -8.872 -28.330 1.00 80.44 203 GLY A C 1
ATOM 1595 O O . GLY A 1 203 ? 9.711 -8.649 -28.846 1.00 80.44 203 GLY A O 1
ATOM 1596 N N . ILE A 1 204 ? 8.507 -9.379 -27.108 1.00 85.25 204 ILE A N 1
ATOM 1597 C CA . ILE A 1 204 ? 9.619 -9.853 -26.284 1.00 85.25 204 ILE A CA 1
ATOM 1598 C C . ILE A 1 204 ? 9.303 -11.290 -25.871 1.00 85.25 204 ILE A C 1
ATOM 1600 O O . ILE A 1 204 ? 8.157 -11.620 -25.568 1.00 85.25 204 ILE A O 1
ATOM 1604 N N . ARG A 1 205 ? 10.300 -12.177 -25.901 1.00 86.50 205 ARG A N 1
ATOM 1605 C CA . ARG A 1 205 ? 10.095 -13.579 -25.509 1.00 86.50 205 ARG A CA 1
ATOM 1606 C C . ARG A 1 205 ? 9.986 -13.687 -23.993 1.00 86.50 205 ARG A C 1
ATOM 1608 O O . ARG A 1 205 ? 10.712 -13.005 -23.276 1.00 86.50 205 ARG A O 1
ATOM 1615 N N . GLU A 1 206 ? 9.188 -14.632 -23.505 1.00 86.25 206 GLU A N 1
ATOM 1616 C CA . GLU A 1 206 ? 9.043 -14.895 -22.064 1.00 86.25 206 GLU A CA 1
ATOM 1617 C C . GLU A 1 206 ? 10.397 -15.141 -21.369 1.00 86.25 206 GLU A C 1
ATOM 1619 O O . GLU A 1 206 ? 10.622 -14.674 -20.258 1.00 86.25 206 GLU A O 1
ATOM 1624 N N . SER A 1 207 ? 11.351 -15.806 -22.034 1.00 89.44 207 SER A N 1
ATOM 1625 C CA . SER A 1 207 ? 12.709 -16.005 -21.500 1.00 89.44 207 SER A CA 1
ATOM 1626 C C . SER A 1 207 ? 13.481 -14.697 -21.299 1.00 89.44 207 SER A C 1
ATOM 1628 O O . SER A 1 207 ? 14.274 -14.584 -20.367 1.00 89.44 207 SER A O 1
ATOM 1630 N N . GLN A 1 208 ? 13.240 -13.696 -22.147 1.00 88.81 208 GLN A N 1
ATOM 1631 C CA . GLN A 1 208 ? 13.833 -12.369 -22.008 1.00 88.81 208 GLN A CA 1
ATOM 1632 C C . GLN A 1 208 ? 13.153 -11.591 -20.882 1.00 88.81 208 GLN A C 1
ATOM 1634 O O . GLN A 1 208 ? 13.859 -10.961 -20.105 1.00 88.81 208 GLN A O 1
ATOM 1639 N N . VAL A 1 209 ? 11.826 -11.697 -20.740 1.00 90.81 209 VAL A N 1
ATOM 1640 C CA . VAL A 1 209 ? 11.104 -11.133 -19.587 1.00 90.81 209 VAL A CA 1
ATOM 1641 C C . VAL A 1 209 ? 11.637 -11.744 -18.290 1.00 90.81 209 VAL A C 1
ATOM 1643 O O . VAL A 1 209 ? 12.059 -11.019 -17.399 1.00 90.81 209 VAL A O 1
ATOM 1646 N N . LYS A 1 210 ? 11.760 -13.074 -18.214 1.00 92.25 210 LYS A N 1
ATOM 1647 C CA . LYS A 1 210 ? 12.373 -13.778 -17.072 1.00 92.25 210 LYS A CA 1
ATOM 1648 C C . LYS A 1 210 ? 13.751 -13.229 -16.705 1.00 92.25 210 LYS A C 1
ATOM 1650 O O . LYS A 1 210 ? 14.007 -12.977 -15.530 1.00 92.25 210 LYS A O 1
ATOM 1655 N N . ALA A 1 211 ? 14.610 -12.979 -17.692 1.00 92.31 211 ALA A N 1
ATOM 1656 C CA . ALA A 1 211 ? 15.934 -12.408 -17.453 1.00 92.31 211 ALA A CA 1
ATOM 1657 C C . ALA A 1 211 ? 15.894 -10.981 -16.867 1.00 92.31 211 ALA A C 1
ATOM 1659 O O . ALA A 1 211 ? 16.797 -10.619 -16.119 1.00 92.31 211 ALA A O 1
ATOM 1660 N N . LEU A 1 212 ? 14.858 -10.183 -17.156 1.00 92.56 212 LEU A N 1
ATOM 1661 C CA . LEU A 1 212 ? 14.707 -8.822 -16.618 1.00 92.56 212 LEU A CA 1
ATOM 1662 C C . LEU A 1 212 ? 14.287 -8.787 -15.148 1.00 92.56 212 LEU A C 1
ATOM 1664 O O . LEU A 1 212 ? 14.674 -7.862 -14.427 1.00 92.56 212 LEU A O 1
ATOM 1668 N N . PHE A 1 213 ? 13.502 -9.779 -14.726 1.00 93.88 213 PHE A N 1
ATOM 1669 C CA . PHE A 1 213 ? 12.986 -9.895 -13.361 1.00 93.88 213 PHE A CA 1
ATOM 1670 C C . PHE A 1 213 ? 13.895 -10.728 -12.447 1.00 93.88 213 PHE A C 1
ATOM 1672 O O . PHE A 1 213 ? 13.905 -10.502 -11.243 1.00 93.88 213 PHE A O 1
ATOM 1679 N N . SER A 1 214 ? 14.691 -11.652 -12.997 1.00 92.25 214 SER A N 1
ATOM 1680 C CA . SER A 1 214 ? 15.582 -12.533 -12.222 1.00 92.25 214 SER A CA 1
ATOM 1681 C C . SER A 1 214 ? 16.558 -11.824 -11.266 1.00 92.25 214 SER A C 1
ATOM 1683 O O . SER A 1 214 ? 16.832 -12.406 -10.219 1.00 92.25 214 SER A O 1
ATOM 1685 N N . PRO A 1 215 ? 17.117 -10.636 -11.574 1.00 91.56 215 PRO A N 1
ATOM 1686 C CA . PRO A 1 215 ? 18.053 -9.965 -10.670 1.00 91.56 215 PRO A CA 1
ATOM 1687 C C . PRO A 1 215 ? 17.391 -9.282 -9.468 1.00 91.56 215 PRO A C 1
ATOM 1689 O O . PRO A 1 215 ? 18.106 -8.827 -8.577 1.00 91.56 215 PRO A O 1
ATOM 1692 N N . ILE A 1 216 ? 16.059 -9.158 -9.459 1.00 94.31 216 ILE A N 1
ATOM 1693 C CA . ILE A 1 216 ? 15.331 -8.406 -8.436 1.00 94.31 216 ILE A CA 1
ATOM 1694 C C . ILE A 1 216 ? 15.316 -9.223 -7.142 1.00 94.31 216 ILE A C 1
ATOM 1696 O O . ILE A 1 216 ? 14.613 -10.230 -7.040 1.00 94.31 216 ILE A O 1
ATOM 1700 N N . SER A 1 217 ? 16.092 -8.785 -6.150 1.00 92.38 217 SER A N 1
ATOM 1701 C CA . SER A 1 217 ? 16.157 -9.438 -4.839 1.00 92.38 217 SER A CA 1
ATOM 1702 C C . SER A 1 217 ? 15.165 -8.824 -3.860 1.00 92.38 217 SER A C 1
ATOM 1704 O O . SER A 1 217 ? 15.159 -7.615 -3.632 1.00 92.38 217 SER A O 1
ATOM 1706 N N . THR A 1 218 ? 14.366 -9.678 -3.223 1.00 95.38 218 THR A N 1
ATOM 1707 C CA . THR A 1 218 ? 13.418 -9.282 -2.177 1.00 95.38 218 THR A CA 1
ATOM 1708 C C . THR A 1 218 ? 13.911 -9.595 -0.763 1.00 95.38 218 THR A C 1
ATOM 1710 O O . THR A 1 218 ? 13.140 -9.438 0.177 1.00 95.38 218 THR A O 1
ATOM 1713 N N . GLU A 1 219 ? 15.153 -10.057 -0.573 1.00 90.44 219 GLU A N 1
ATOM 1714 C CA . GLU A 1 219 ? 15.660 -10.544 0.728 1.00 90.44 219 GLU A CA 1
ATOM 1715 C C . GLU A 1 219 ? 15.544 -9.511 1.860 1.00 90.44 219 GLU A C 1
ATOM 1717 O O . GLU A 1 219 ? 15.209 -9.866 2.986 1.00 90.44 219 GLU A O 1
ATOM 1722 N N . GLY 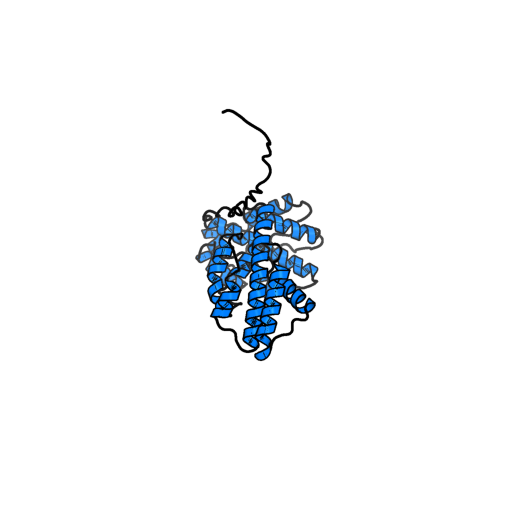A 1 220 ? 15.746 -8.224 1.559 1.00 89.25 220 GLY A N 1
ATOM 1723 C CA . GLY A 1 220 ? 15.608 -7.136 2.534 1.00 89.25 220 GLY A CA 1
ATOM 1724 C C . GLY A 1 220 ? 14.166 -6.692 2.810 1.00 89.25 220 GLY A C 1
ATOM 1725 O O . GLY A 1 220 ? 13.964 -5.757 3.587 1.00 89.25 220 GLY A O 1
ATOM 1726 N N . CYS A 1 221 ? 13.170 -7.292 2.152 1.00 93.69 221 CYS A N 1
ATOM 1727 C CA . CYS A 1 221 ? 11.765 -6.921 2.295 1.00 93.69 221 CYS A CA 1
ATOM 1728 C C . CYS A 1 221 ? 11.045 -7.751 3.377 1.00 93.69 221 CYS A C 1
ATOM 1730 O O . CYS A 1 221 ? 11.431 -8.893 3.654 1.00 93.69 221 CYS A O 1
ATOM 1732 N N . PRO A 1 222 ? 9.949 -7.211 3.945 1.00 91.25 222 PRO A N 1
ATOM 1733 C CA . PRO A 1 222 ? 9.047 -7.961 4.819 1.00 91.25 222 PRO A CA 1
ATOM 1734 C C . PRO A 1 222 ? 8.541 -9.275 4.198 1.00 91.25 222 PRO A C 1
ATOM 1736 O O . PRO A 1 222 ? 8.394 -9.387 2.981 1.00 91.25 222 PRO A O 1
ATOM 1739 N N . GLU A 1 223 ? 8.244 -10.277 5.031 1.00 87.94 223 GLU A N 1
ATOM 1740 C CA . GLU A 1 223 ? 7.816 -11.615 4.581 1.00 87.94 223 GLU A CA 1
ATOM 1741 C C . GLU A 1 223 ? 6.510 -11.594 3.775 1.00 87.94 223 GLU A C 1
ATOM 1743 O O . GLU A 1 223 ? 6.372 -12.293 2.777 1.00 87.94 223 GLU A O 1
ATOM 1748 N N . ASP A 1 224 ? 5.526 -10.792 4.176 1.00 87.25 224 ASP A N 1
ATOM 1749 C CA . ASP A 1 224 ? 4.285 -10.644 3.411 1.00 87.25 224 ASP A CA 1
ATOM 1750 C C . ASP A 1 224 ? 4.523 -10.018 2.029 1.00 87.25 224 ASP A C 1
ATOM 1752 O O . ASP A 1 224 ? 3.915 -10.465 1.058 1.00 87.25 224 ASP A O 1
ATOM 1756 N N . PHE A 1 225 ? 5.464 -9.078 1.905 1.00 92.62 225 PHE A N 1
ATOM 1757 C CA . PHE A 1 225 ? 5.903 -8.564 0.608 1.00 92.62 225 PHE A CA 1
ATOM 1758 C C . PHE A 1 225 ? 6.603 -9.642 -0.220 1.00 92.62 225 PHE A C 1
ATOM 1760 O O . PHE A 1 225 ? 6.302 -9.789 -1.402 1.00 92.62 225 PHE A O 1
ATOM 1767 N N . ARG A 1 226 ? 7.496 -10.439 0.382 1.00 93.94 226 ARG A N 1
ATOM 1768 C CA . ARG A 1 226 ? 8.160 -11.556 -0.313 1.00 93.94 226 ARG A CA 1
ATOM 1769 C C . ARG A 1 226 ? 7.154 -12.584 -0.832 1.00 93.94 226 ARG A C 1
ATOM 1771 O O . ARG A 1 226 ? 7.269 -13.019 -1.975 1.00 93.94 226 ARG A O 1
ATOM 1778 N N . ARG A 1 227 ? 6.137 -12.923 -0.037 1.00 90.75 227 ARG A N 1
ATOM 1779 C CA . ARG A 1 227 ? 5.043 -13.812 -0.457 1.00 90.75 227 ARG A CA 1
ATOM 1780 C C . ARG A 1 227 ? 4.198 -13.205 -1.574 1.00 90.75 227 ARG A C 1
ATOM 1782 O O . ARG A 1 227 ? 3.923 -13.897 -2.550 1.00 90.75 227 ARG A O 1
ATOM 1789 N N . ALA A 1 228 ? 3.836 -11.925 -1.471 1.00 91.62 228 ALA A N 1
ATOM 1790 C CA . ALA A 1 228 ? 3.116 -11.217 -2.531 1.00 91.62 228 ALA A CA 1
ATOM 1791 C C . ALA A 1 228 ? 3.926 -11.176 -3.837 1.00 91.62 228 ALA A C 1
ATOM 1793 O O . ALA A 1 228 ? 3.394 -11.445 -4.908 1.00 91.62 228 ALA A O 1
ATOM 1794 N N . TRP A 1 229 ? 5.237 -10.935 -3.750 1.00 94.56 229 TRP A N 1
ATOM 1795 C CA . TRP A 1 229 ? 6.140 -10.991 -4.897 1.00 94.56 229 TRP A CA 1
ATOM 1796 C C . TRP A 1 229 ? 6.172 -12.381 -5.539 1.00 94.56 229 TRP A C 1
ATOM 1798 O O . TRP A 1 229 ? 6.023 -12.498 -6.751 1.00 94.56 229 TRP A O 1
ATOM 1808 N N . GLN A 1 230 ? 6.325 -13.443 -4.745 1.00 93.75 230 GLN A N 1
ATOM 1809 C CA . GLN A 1 230 ? 6.318 -14.823 -5.247 1.00 93.75 230 GLN A CA 1
ATOM 1810 C C . GLN A 1 230 ? 4.986 -15.200 -5.906 1.00 93.75 230 GLN A C 1
ATOM 1812 O O . GLN A 1 230 ? 4.986 -15.902 -6.917 1.00 93.75 230 GLN A O 1
ATOM 1817 N N . HIS A 1 231 ? 3.870 -14.729 -5.348 1.00 93.25 231 HIS A N 1
ATOM 1818 C CA . HIS A 1 231 ? 2.536 -14.934 -5.901 1.00 93.25 231 HIS A CA 1
ATOM 1819 C C . HIS A 1 231 ? 2.345 -14.203 -7.240 1.00 93.25 231 HIS A C 1
ATOM 1821 O O . HIS A 1 231 ? 1.864 -14.801 -8.201 1.00 93.25 231 HIS A O 1
ATOM 1827 N N . ASP A 1 232 ? 2.740 -12.930 -7.317 1.00 94.50 232 ASP A N 1
ATOM 1828 C CA . ASP A 1 232 ? 2.466 -12.067 -8.469 1.00 94.50 232 ASP A CA 1
ATOM 1829 C C . ASP A 1 232 ? 3.489 -12.246 -9.615 1.00 94.50 232 ASP A C 1
ATOM 1831 O O . ASP A 1 232 ? 3.155 -12.056 -10.787 1.00 94.50 232 ASP A O 1
ATOM 1835 N N . LEU A 1 233 ? 4.730 -12.661 -9.320 1.00 94.19 233 LEU A N 1
ATOM 1836 C CA . LEU A 1 233 ? 5.809 -12.804 -10.310 1.00 94.19 233 LEU A CA 1
ATOM 1837 C C . LEU A 1 233 ? 5.417 -13.646 -11.545 1.00 94.19 233 LEU A C 1
ATOM 1839 O O . LEU A 1 233 ? 5.678 -13.193 -12.662 1.00 94.19 233 LEU A O 1
ATOM 1843 N N . PRO A 1 234 ? 4.758 -14.817 -11.428 1.00 92.75 234 PRO A N 1
ATOM 1844 C CA . PRO A 1 234 ? 4.298 -15.585 -12.588 1.00 92.75 234 PRO A CA 1
ATOM 1845 C C . PRO A 1 234 ? 3.356 -14.827 -13.537 1.00 92.75 234 PRO A C 1
ATOM 1847 O O . PRO A 1 234 ? 3.338 -15.130 -14.732 1.00 92.75 234 PRO A O 1
ATOM 1850 N N . PHE A 1 235 ? 2.582 -13.858 -13.037 1.00 91.69 235 PHE A N 1
ATOM 1851 C CA . PHE A 1 235 ? 1.709 -13.007 -13.851 1.00 91.69 235 PHE A CA 1
ATOM 1852 C C . PHE A 1 235 ? 2.531 -11.962 -14.608 1.00 91.69 235 PHE A C 1
ATOM 1854 O O . PHE A 1 235 ? 2.394 -11.827 -15.827 1.00 91.69 235 PHE A O 1
ATOM 1861 N N . PHE A 1 236 ? 3.472 -11.311 -13.918 1.00 91.38 236 PHE A N 1
ATOM 1862 C CA . PHE A 1 236 ? 4.382 -10.329 -14.515 1.00 91.38 236 PHE A CA 1
ATOM 1863 C C . PHE A 1 236 ? 5.222 -10.923 -15.643 1.00 91.38 236 PHE A C 1
ATOM 1865 O O . PHE A 1 236 ? 5.375 -10.308 -16.698 1.00 91.38 236 PHE A O 1
ATOM 1872 N N . LEU A 1 237 ? 5.704 -12.157 -15.468 1.00 90.12 237 LEU A N 1
ATOM 1873 C CA . LEU A 1 237 ? 6.472 -12.868 -16.494 1.00 90.12 237 LEU A CA 1
ATOM 1874 C C . LEU A 1 237 ? 5.676 -13.121 -17.785 1.00 90.12 237 LEU A C 1
ATOM 1876 O O . LEU A 1 237 ? 6.278 -13.293 -18.844 1.00 90.12 237 LEU A O 1
ATOM 1880 N N . LYS A 1 238 ? 4.341 -13.109 -17.709 1.00 88.00 238 LYS A N 1
ATOM 1881 C CA . LYS A 1 238 ? 3.418 -13.234 -18.848 1.00 88.00 238 LYS A CA 1
ATOM 1882 C C . LYS A 1 238 ? 2.932 -11.881 -19.385 1.00 88.00 238 LYS A C 1
ATOM 1884 O O . LYS A 1 238 ? 2.098 -11.850 -20.284 1.00 88.00 238 LYS A O 1
ATOM 1889 N N . GLY A 1 239 ? 3.435 -10.768 -18.850 1.00 83.38 239 GLY A N 1
ATOM 1890 C CA . GLY A 1 239 ? 3.019 -9.420 -19.236 1.00 83.38 239 GLY A CA 1
ATOM 1891 C C . GLY A 1 239 ? 1.727 -8.936 -18.565 1.00 83.38 239 GLY A C 1
ATOM 1892 O O . GLY A 1 239 ? 1.168 -7.924 -18.986 1.00 83.38 239 GLY A O 1
ATOM 1893 N N . HIS A 1 240 ? 1.238 -9.634 -17.535 1.00 87.81 240 HIS A N 1
ATOM 1894 C CA . HIS A 1 240 ? 0.060 -9.227 -16.768 1.00 87.81 240 HIS A CA 1
ATOM 1895 C C . HIS A 1 240 ? 0.493 -8.428 -15.538 1.00 87.81 240 HIS A C 1
ATOM 1897 O O . HIS A 1 240 ? 0.930 -8.999 -14.545 1.00 87.81 240 HIS A O 1
ATOM 1903 N N . PHE A 1 241 ? 0.394 -7.099 -15.621 1.00 85.38 241 PHE A N 1
ATOM 1904 C CA . PHE A 1 241 ? 0.865 -6.171 -14.581 1.00 85.38 241 PHE A CA 1
ATOM 1905 C C . PHE A 1 241 ? -0.257 -5.518 -13.769 1.00 85.38 241 PHE A C 1
ATOM 1907 O O . PHE A 1 241 ? 0.008 -4.788 -12.818 1.00 85.38 241 PHE A O 1
ATOM 1914 N N . THR A 1 242 ? -1.509 -5.756 -14.150 1.00 82.38 242 THR A N 1
ATOM 1915 C CA . THR A 1 242 ? -2.701 -5.257 -13.467 1.00 82.38 242 THR A CA 1
ATOM 1916 C C . THR A 1 242 ? -3.733 -6.377 -13.391 1.00 82.38 242 THR A C 1
ATOM 1918 O O . THR A 1 242 ? -3.841 -7.180 -14.315 1.00 82.38 242 THR A O 1
ATOM 1921 N N . GLY A 1 243 ? -4.488 -6.433 -12.296 1.00 77.81 243 GLY A N 1
ATOM 1922 C CA . GLY A 1 243 ? -5.519 -7.449 -12.097 1.00 77.81 243 GLY A CA 1
ATOM 1923 C C . GLY A 1 243 ? -5.959 -7.534 -10.634 1.00 77.81 243 GLY A C 1
ATOM 1924 O O . GLY A 1 243 ? -5.163 -7.208 -9.751 1.00 77.81 243 GLY A O 1
ATOM 1925 N N . PRO A 1 244 ? -7.217 -7.922 -10.354 1.00 73.06 244 PRO A N 1
ATOM 1926 C CA . PRO A 1 244 ? -7.712 -8.119 -8.988 1.00 73.06 244 PRO A CA 1
ATOM 1927 C C . PRO A 1 244 ? -7.017 -9.266 -8.238 1.00 73.06 244 PRO A C 1
ATOM 1929 O O . PRO A 1 244 ? -7.081 -9.318 -7.014 1.00 73.06 244 PRO A O 1
ATOM 1932 N N . GLU A 1 245 ? -6.377 -10.186 -8.957 1.00 79.06 245 GLU A N 1
ATOM 1933 C CA . GLU A 1 245 ? -5.584 -11.284 -8.410 1.00 79.06 245 GLU A CA 1
ATOM 1934 C C . GLU A 1 245 ? -4.230 -10.832 -7.853 1.00 79.06 245 GLU A C 1
ATOM 1936 O O . GLU A 1 245 ? -3.658 -11.526 -7.018 1.00 79.06 245 GLU A O 1
ATOM 1941 N N . LEU A 1 246 ? -3.720 -9.678 -8.291 1.00 84.69 246 LEU A N 1
ATOM 1942 C CA . LEU A 1 246 ? -2.418 -9.176 -7.868 1.00 84.69 246 LEU A CA 1
ATOM 1943 C C . LEU A 1 246 ? -2.490 -8.585 -6.461 1.00 84.69 246 LEU A C 1
ATOM 1945 O O . LEU A 1 246 ? -3.432 -7.882 -6.089 1.00 84.69 246 LEU A O 1
ATOM 1949 N N . THR A 1 247 ? -1.456 -8.848 -5.674 1.00 85.44 247 THR A N 1
ATOM 1950 C CA . THR A 1 247 ? -1.412 -8.537 -4.241 1.00 85.44 247 THR A CA 1
ATOM 1951 C C . THR A 1 247 ? -0.324 -7.531 -3.875 1.00 85.44 247 THR A C 1
ATOM 1953 O O . THR A 1 247 ? -0.420 -6.882 -2.829 1.00 85.44 247 THR A O 1
ATOM 1956 N N . LEU A 1 248 ? 0.677 -7.339 -4.741 1.00 89.62 248 LEU A N 1
ATOM 1957 C CA . LEU A 1 248 ? 1.866 -6.535 -4.467 1.00 89.62 248 LEU A CA 1
ATOM 1958 C C . LEU A 1 248 ? 1.528 -5.074 -4.152 1.00 89.62 248 LEU A C 1
ATOM 1960 O O . LEU A 1 248 ? 2.034 -4.539 -3.170 1.00 89.62 248 LEU A O 1
ATOM 1964 N N . SER A 1 249 ? 0.617 -4.451 -4.911 1.00 85.38 249 SER A N 1
ATOM 1965 C CA . SER A 1 249 ? 0.214 -3.048 -4.696 1.00 85.38 249 SER A CA 1
ATOM 1966 C C . SER A 1 249 ? -0.359 -2.815 -3.299 1.00 85.38 249 SER A C 1
ATOM 1968 O O . SER A 1 249 ? -0.058 -1.819 -2.638 1.00 85.38 249 SER A O 1
ATOM 1970 N N . THR A 1 250 ? -1.150 -3.764 -2.806 1.00 82.31 250 THR A N 1
ATOM 1971 C CA . THR A 1 250 ? -1.736 -3.704 -1.468 1.00 82.31 250 THR A CA 1
ATOM 1972 C C . THR A 1 250 ? -0.657 -3.772 -0.388 1.00 82.31 250 THR A C 1
ATOM 1974 O O . THR A 1 250 ? -0.689 -2.998 0.568 1.00 82.31 250 THR A O 1
ATOM 1977 N N . VAL A 1 251 ? 0.355 -4.627 -0.562 1.00 87.38 251 VAL A N 1
ATOM 1978 C CA . VAL A 1 251 ? 1.473 -4.706 0.388 1.00 87.38 251 VAL A CA 1
ATOM 1979 C C . VAL A 1 251 ? 2.387 -3.478 0.292 1.00 87.38 251 VAL A C 1
ATOM 1981 O O . VAL A 1 251 ? 2.777 -2.936 1.323 1.00 87.38 251 VAL A O 1
ATOM 1984 N N . CYS A 1 252 ? 2.671 -2.963 -0.909 1.00 89.25 252 CYS A N 1
ATOM 1985 C CA . CYS A 1 252 ? 3.392 -1.696 -1.091 1.00 89.25 252 CYS A CA 1
ATOM 1986 C C . CYS A 1 252 ? 2.724 -0.568 -0.307 1.00 89.25 252 CYS A C 1
ATOM 1988 O O . CYS A 1 252 ? 3.378 0.106 0.495 1.00 89.25 252 CYS A O 1
ATOM 1990 N N . LYS A 1 253 ? 1.403 -0.427 -0.485 1.00 83.38 253 LYS A N 1
ATOM 1991 C CA . LYS A 1 253 ? 0.596 0.537 0.257 1.00 83.38 253 LYS A CA 1
ATOM 1992 C C . LYS A 1 253 ? 0.750 0.296 1.739 1.00 83.38 253 LYS A C 1
ATOM 1994 O O . LYS A 1 253 ? 1.233 1.207 2.383 1.00 83.38 253 LYS A O 1
ATOM 1999 N N . LYS A 1 254 ? 0.478 -0.902 2.272 1.00 84.44 254 LYS A N 1
ATOM 2000 C CA . LYS A 1 254 ? 0.626 -1.232 3.707 1.00 84.44 254 LYS A CA 1
ATOM 2001 C C . LYS A 1 254 ? 1.896 -0.648 4.352 1.00 84.44 254 LYS A C 1
ATOM 2003 O O . LYS A 1 254 ? 1.796 -0.100 5.446 1.00 84.44 254 LYS A O 1
ATOM 2008 N N . TYR A 1 255 ? 3.044 -0.691 3.672 1.00 88.19 255 TYR A N 1
ATOM 2009 C CA . TYR A 1 255 ? 4.326 -0.156 4.164 1.00 88.19 255 TYR A CA 1
ATOM 2010 C C . TYR A 1 255 ? 4.616 1.317 3.805 1.00 88.19 255 TYR A C 1
ATOM 2012 O O . TYR A 1 255 ? 5.654 1.860 4.176 1.00 88.19 255 TYR A O 1
ATOM 2020 N N . GLY A 1 256 ? 3.709 1.995 3.110 1.00 84.44 256 GLY A N 1
ATOM 2021 C CA . GLY A 1 256 ? 3.832 3.387 2.681 1.00 84.44 256 GLY A CA 1
ATOM 2022 C C . GLY A 1 256 ? 4.711 3.582 1.445 1.00 84.44 256 GLY A C 1
ATOM 2023 O O . GLY A 1 256 ? 5.148 4.703 1.198 1.00 84.44 256 GLY A O 1
ATOM 2024 N N . ALA A 1 257 ? 4.997 2.521 0.687 1.00 89.31 257 ALA A N 1
ATOM 2025 C CA . ALA A 1 257 ? 5.774 2.594 -0.544 1.00 89.31 257 ALA A CA 1
ATOM 2026 C C . ALA A 1 257 ? 4.877 2.967 -1.737 1.00 89.31 257 ALA A C 1
ATOM 2028 O O . ALA A 1 257 ? 3.810 2.384 -1.938 1.00 89.31 257 ALA A O 1
ATOM 2029 N N . SER A 1 258 ? 5.323 3.932 -2.545 1.00 85.88 258 SER A N 1
ATOM 2030 C CA . SER A 1 258 ? 4.563 4.447 -3.689 1.00 85.88 258 SER A CA 1
ATOM 2031 C C . SER A 1 258 ? 5.082 3.894 -5.016 1.00 85.88 258 SER A C 1
ATOM 2033 O O . SER A 1 258 ? 6.138 4.283 -5.516 1.00 85.88 258 SER A O 1
ATOM 2035 N N . GLU A 1 259 ? 4.290 3.021 -5.633 1.00 88.25 259 GLU A N 1
ATOM 2036 C CA . GLU A 1 259 ? 4.556 2.459 -6.965 1.00 88.25 259 GLU A CA 1
ATOM 2037 C C . GLU A 1 259 ? 4.585 3.562 -8.036 1.00 88.25 259 GLU A C 1
ATOM 2039 O O . GLU A 1 259 ? 5.435 3.575 -8.928 1.00 88.25 259 GLU A O 1
ATOM 2044 N N . GLN A 1 260 ? 3.695 4.550 -7.899 1.00 86.88 260 GLN A N 1
ATOM 2045 C CA . GLN A 1 260 ? 3.614 5.696 -8.800 1.00 86.88 260 GLN A CA 1
ATOM 2046 C C . GLN A 1 260 ? 4.885 6.552 -8.753 1.00 86.88 260 GLN A C 1
ATOM 2048 O O . GLN A 1 260 ? 5.324 7.058 -9.785 1.00 86.88 260 GLN A O 1
ATOM 2053 N N . GLU A 1 261 ? 5.496 6.721 -7.578 1.00 90.00 261 GLU A N 1
ATOM 2054 C CA . GLU A 1 261 ? 6.762 7.447 -7.470 1.00 90.00 261 GLU A CA 1
ATOM 2055 C C . GLU A 1 261 ? 7.898 6.716 -8.187 1.00 90.00 261 GLU A C 1
ATOM 2057 O O . GLU A 1 261 ? 8.678 7.364 -8.887 1.00 90.00 261 GLU A O 1
ATOM 2062 N N . ALA A 1 262 ? 7.980 5.386 -8.068 1.00 92.56 262 ALA A N 1
ATOM 2063 C CA . ALA A 1 262 ? 8.958 4.588 -8.810 1.00 92.56 262 ALA A CA 1
ATOM 2064 C C . ALA A 1 262 ? 8.763 4.748 -10.329 1.00 92.56 262 ALA A C 1
ATOM 2066 O O . ALA A 1 262 ? 9.716 5.066 -11.046 1.00 92.56 262 ALA A O 1
ATOM 2067 N N . PHE A 1 263 ? 7.517 4.651 -10.804 1.00 92.75 263 PHE A N 1
ATOM 2068 C CA . PHE A 1 263 ? 7.161 4.880 -12.207 1.00 92.75 263 PHE A CA 1
ATOM 2069 C C . PHE A 1 263 ? 7.576 6.267 -12.710 1.00 92.75 263 PHE A C 1
ATOM 2071 O O . PHE A 1 263 ? 8.219 6.396 -13.756 1.00 92.75 263 PHE A O 1
ATOM 2078 N N . LEU A 1 264 ? 7.254 7.322 -11.956 1.00 93.75 264 LEU A N 1
ATOM 2079 C CA . LEU A 1 264 ? 7.612 8.694 -12.317 1.00 93.75 264 LEU A CA 1
ATOM 2080 C C . LEU A 1 264 ? 9.129 8.914 -12.323 1.00 93.75 264 LEU A C 1
ATOM 2082 O O . LEU A 1 264 ? 9.626 9.597 -13.220 1.00 93.75 264 LEU A O 1
ATOM 2086 N N . LYS A 1 265 ? 9.866 8.323 -11.372 1.00 93.88 265 LYS A N 1
ATOM 2087 C CA . LYS A 1 265 ? 11.336 8.382 -11.325 1.00 93.88 265 LYS A CA 1
ATOM 2088 C C . LYS A 1 265 ? 11.954 7.772 -12.584 1.00 93.88 265 LYS A C 1
ATOM 2090 O O . LYS A 1 265 ? 12.762 8.434 -13.233 1.00 93.88 265 LYS A O 1
ATOM 2095 N N . VAL A 1 266 ? 11.534 6.564 -12.971 1.00 94.19 266 VAL A N 1
ATOM 2096 C CA . VAL A 1 266 ? 12.037 5.893 -14.185 1.00 94.19 266 VAL A CA 1
ATOM 2097 C C . VAL A 1 266 ? 11.673 6.684 -15.438 1.00 94.19 266 VAL A C 1
ATOM 2099 O O . VAL A 1 266 ? 12.541 6.982 -16.254 1.00 94.19 266 VAL A O 1
ATOM 2102 N N . ARG A 1 267 ? 10.411 7.111 -15.573 1.00 92.88 267 ARG A N 1
ATOM 2103 C CA . ARG A 1 267 ? 9.959 7.884 -16.738 1.00 92.88 267 ARG A CA 1
ATOM 2104 C C . ARG A 1 267 ? 10.711 9.205 -16.890 1.00 92.88 267 ARG A C 1
ATOM 2106 O O . ARG A 1 267 ? 11.055 9.590 -18.006 1.00 92.88 267 ARG A O 1
ATOM 2113 N N . LYS A 1 268 ? 10.962 9.906 -15.780 1.00 94.50 268 LYS A N 1
ATOM 2114 C CA . LYS A 1 268 ? 11.768 11.130 -15.777 1.00 94.50 268 LYS A CA 1
ATOM 2115 C C . LYS A 1 268 ? 13.184 10.835 -16.271 1.00 94.50 268 LYS A C 1
ATOM 2117 O O . LYS A 1 268 ? 13.660 11.550 -17.145 1.00 94.50 268 LYS A O 1
ATOM 2122 N N . LYS A 1 269 ? 13.805 9.758 -15.784 1.00 94.38 269 LYS A N 1
ATOM 2123 C CA . LYS A 1 269 ? 15.161 9.366 -16.176 1.00 94.38 269 LYS A CA 1
ATOM 2124 C C . LYS A 1 269 ? 15.275 8.997 -17.656 1.00 94.38 269 LYS A C 1
ATOM 2126 O O . LYS A 1 269 ? 16.166 9.492 -18.333 1.00 94.38 269 LYS A O 1
ATOM 2131 N N . MET A 1 270 ? 14.333 8.208 -18.174 1.00 93.06 270 MET A N 1
ATOM 2132 C CA . MET A 1 270 ? 14.267 7.880 -19.604 1.00 93.06 270 MET A CA 1
ATOM 2133 C C . MET A 1 270 ? 14.164 9.138 -20.473 1.00 93.06 270 MET A C 1
ATOM 2135 O O . MET A 1 270 ? 14.819 9.226 -21.504 1.00 93.06 270 MET A O 1
ATOM 2139 N N . LYS A 1 271 ? 13.385 10.137 -20.034 1.00 93.12 271 LYS A N 1
ATOM 2140 C CA . LYS A 1 271 ? 13.271 11.425 -20.729 1.00 93.12 271 LYS A CA 1
ATOM 2141 C C . LYS A 1 271 ? 14.557 12.254 -20.648 1.00 93.12 271 LYS A C 1
ATOM 2143 O O . LYS A 1 271 ? 14.918 12.887 -21.630 1.00 93.12 271 LYS A O 1
ATOM 2148 N N . GLU A 1 272 ? 15.226 12.281 -19.494 1.00 94.69 272 GLU A N 1
ATOM 2149 C CA . GLU A 1 272 ? 16.516 12.971 -19.322 1.00 94.69 272 GLU A CA 1
ATOM 2150 C C . GLU A 1 272 ? 17.594 12.426 -20.267 1.00 94.69 272 GLU A C 1
ATOM 2152 O O . GLU A 1 272 ? 18.462 13.178 -20.694 1.00 94.69 272 GLU A O 1
ATOM 2157 N N . TRP A 1 273 ? 17.534 11.131 -20.580 1.00 93.81 273 TRP A N 1
ATOM 2158 C CA . TRP A 1 273 ? 18.487 10.431 -21.445 1.00 93.81 273 TRP A CA 1
ATOM 2159 C C . TRP A 1 273 ? 18.002 10.318 -22.897 1.00 93.81 273 TRP A C 1
ATOM 2161 O O . TRP A 1 273 ? 18.618 9.620 -23.693 1.00 93.81 273 TRP A O 1
ATOM 2171 N N . ASP A 1 274 ? 16.899 10.995 -23.233 1.00 91.75 274 ASP A N 1
ATOM 2172 C CA . ASP A 1 274 ? 16.280 11.003 -24.563 1.00 91.75 274 ASP A CA 1
ATOM 2173 C C . ASP A 1 274 ? 16.003 9.601 -25.143 1.00 91.75 274 ASP A C 1
ATOM 2175 O O . ASP A 1 274 ? 16.073 9.370 -26.350 1.00 91.75 274 ASP A O 1
ATOM 2179 N N . ILE A 1 275 ? 15.659 8.639 -24.278 1.00 88.69 275 ILE A N 1
ATOM 2180 C CA . ILE A 1 275 ? 15.334 7.281 -24.718 1.00 88.69 275 ILE A CA 1
ATOM 2181 C C . ILE A 1 275 ? 13.996 7.299 -25.449 1.00 88.69 275 ILE A C 1
ATOM 2183 O O . ILE A 1 275 ? 12.934 7.536 -24.861 1.00 88.69 275 ILE A O 1
ATOM 2187 N N . GLN A 1 276 ? 14.051 6.981 -26.737 1.00 83.56 276 GLN A N 1
ATOM 2188 C CA . GLN A 1 276 ? 12.879 6.882 -27.592 1.00 83.56 276 GLN A CA 1
ATOM 2189 C C . GLN A 1 276 ? 12.266 5.474 -27.533 1.00 83.56 276 GLN A C 1
ATOM 2191 O O . GLN A 1 276 ? 12.995 4.485 -27.403 1.00 83.56 276 GLN A O 1
ATOM 2196 N N . PRO A 1 277 ? 10.932 5.342 -27.661 1.00 85.44 277 PRO A N 1
ATOM 2197 C CA . PRO A 1 277 ? 10.303 4.042 -27.861 1.00 85.44 277 PRO A CA 1
ATOM 2198 C C . PRO A 1 277 ? 10.932 3.315 -29.068 1.00 85.44 277 PRO A C 1
ATOM 2200 O O . PRO A 1 277 ? 11.083 3.921 -30.131 1.00 85.44 277 PRO A O 1
ATOM 2203 N N . PRO A 1 278 ? 11.303 2.030 -28.940 1.00 90.31 278 PRO A N 1
ATOM 2204 C CA . PRO A 1 278 ? 11.959 1.295 -30.005 1.00 90.31 278 PRO A CA 1
ATOM 2205 C C . PRO A 1 278 ? 10.982 0.930 -31.130 1.00 90.31 278 PRO A C 1
ATOM 2207 O O . PRO A 1 278 ? 9.774 0.821 -30.927 1.00 90.31 278 PRO A O 1
ATOM 2210 N N . THR A 1 279 ? 11.528 0.651 -32.308 1.00 87.69 279 THR A N 1
ATOM 2211 C CA . THR A 1 279 ? 10.919 -0.170 -33.365 1.00 87.69 279 THR A CA 1
ATOM 2212 C C . THR A 1 279 ? 11.508 -1.585 -33.283 1.00 87.69 279 THR A C 1
ATOM 2214 O O . THR A 1 279 ? 12.499 -1.770 -32.567 1.00 87.69 279 THR A O 1
ATOM 2217 N N . PRO A 1 280 ? 11.004 -2.590 -34.031 1.00 85.12 280 PRO A N 1
ATOM 2218 C CA . PRO A 1 280 ? 11.608 -3.925 -34.029 1.00 85.12 280 PRO A CA 1
ATOM 2219 C C . PRO A 1 280 ? 13.124 -3.916 -34.296 1.00 85.12 280 PRO A C 1
ATOM 2221 O O . PRO A 1 280 ? 13.863 -4.689 -33.693 1.00 85.12 280 PRO A O 1
ATOM 2224 N N . GLN A 1 281 ? 13.605 -3.011 -35.156 1.00 87.25 281 GLN A N 1
ATOM 2225 C CA . GLN A 1 281 ? 15.023 -2.890 -35.506 1.00 87.25 281 GLN A CA 1
ATOM 2226 C C . GLN A 1 281 ? 15.860 -2.221 -34.407 1.00 87.25 281 GLN A C 1
ATOM 2228 O O . GLN A 1 281 ? 17.035 -2.552 -34.256 1.00 87.25 281 GLN A O 1
ATOM 2233 N N . THR A 1 282 ? 15.286 -1.286 -33.643 1.00 89.88 282 THR A N 1
ATOM 2234 C CA . THR A 1 282 ? 16.021 -0.519 -32.623 1.00 89.88 282 THR A CA 1
ATOM 2235 C C . THR A 1 282 ? 15.887 -1.089 -31.211 1.00 89.88 282 THR A C 1
ATOM 2237 O O . THR A 1 282 ? 16.548 -0.593 -30.299 1.00 89.88 282 THR A O 1
ATOM 2240 N N . GLN A 1 283 ? 15.124 -2.175 -31.018 1.00 88.31 283 GLN A N 1
ATOM 2241 C CA . GLN A 1 283 ? 15.014 -2.851 -29.718 1.00 88.31 283 GLN A CA 1
ATOM 2242 C C . GLN A 1 283 ? 16.373 -3.174 -29.070 1.00 88.31 283 GLN A C 1
ATOM 2244 O O . GLN A 1 283 ? 16.513 -2.906 -27.879 1.00 88.31 283 GLN A O 1
ATOM 2249 N N . PRO A 1 284 ? 17.401 -3.699 -29.773 1.00 89.25 284 PRO A N 1
ATOM 2250 C CA . PRO A 1 284 ? 18.686 -3.988 -29.133 1.00 89.25 284 PRO A CA 1
ATOM 2251 C C . PRO A 1 284 ? 19.377 -2.747 -28.559 1.00 89.25 284 PRO A C 1
ATOM 2253 O O . PRO A 1 284 ? 20.006 -2.843 -27.510 1.00 89.25 284 PRO A O 1
ATOM 2256 N N . ALA A 1 285 ? 19.256 -1.593 -29.225 1.00 91.12 285 ALA A N 1
ATOM 2257 C CA . ALA A 1 285 ? 19.806 -0.336 -28.726 1.00 91.12 285 ALA A CA 1
ATOM 2258 C C . ALA A 1 285 ? 19.041 0.129 -27.481 1.00 91.12 285 ALA A C 1
ATOM 2260 O O . ALA A 1 285 ? 19.654 0.284 -26.433 1.00 91.12 285 ALA A O 1
ATOM 2261 N N . PHE A 1 286 ? 17.708 0.177 -27.558 1.00 92.38 286 PHE A N 1
ATOM 2262 C CA . PHE A 1 286 ? 16.846 0.529 -26.426 1.00 92.38 286 PHE A CA 1
ATOM 2263 C C . PHE A 1 286 ? 17.118 -0.324 -25.178 1.00 92.38 286 PHE A C 1
ATOM 2265 O O . PHE A 1 286 ? 17.152 0.187 -24.063 1.00 92.38 286 PHE A O 1
ATOM 2272 N N . ARG A 1 287 ? 17.342 -1.632 -25.346 1.00 89.75 287 ARG A N 1
ATOM 2273 C CA . ARG A 1 287 ? 17.646 -2.526 -24.219 1.00 89.75 287 ARG A CA 1
ATOM 2274 C C . ARG A 1 287 ? 19.000 -2.230 -23.572 1.00 89.75 287 ARG A C 1
ATOM 2276 O O . ARG A 1 287 ? 19.117 -2.375 -22.359 1.00 89.75 287 ARG A O 1
ATOM 2283 N N . ARG A 1 288 ? 20.000 -1.794 -24.347 1.00 91.38 288 ARG A N 1
ATOM 2284 C CA . ARG A 1 288 ? 21.273 -1.309 -23.784 1.00 91.38 288 ARG A CA 1
ATOM 2285 C C . ARG A 1 288 ? 21.057 -0.024 -22.993 1.00 91.38 288 ARG A C 1
ATOM 2287 O O . ARG A 1 288 ? 21.480 0.033 -21.847 1.00 91.38 288 ARG A O 1
ATOM 2294 N N . ASP A 1 289 ? 20.302 0.927 -23.537 1.00 93.25 289 ASP A N 1
ATOM 2295 C CA . ASP A 1 289 ? 20.008 2.186 -22.841 1.00 93.25 289 ASP A CA 1
ATOM 2296 C C . ASP A 1 289 ? 19.248 1.936 -21.522 1.00 93.25 289 ASP A C 1
ATOM 2298 O O . ASP A 1 289 ? 19.555 2.521 -20.484 1.00 93.25 289 ASP A O 1
ATOM 2302 N N . MET A 1 290 ? 18.287 1.002 -21.521 1.00 92.56 290 MET A N 1
ATOM 2303 C CA . MET A 1 290 ? 17.572 0.586 -20.308 1.00 92.56 290 MET A CA 1
ATOM 2304 C C . MET A 1 290 ? 18.478 -0.117 -19.291 1.00 92.56 290 MET A C 1
ATOM 2306 O O . MET A 1 290 ? 18.291 0.061 -18.083 1.00 92.56 290 MET A O 1
ATOM 2310 N N . GLN A 1 291 ? 19.463 -0.895 -19.749 1.00 90.44 291 GLN A N 1
ATOM 2311 C CA . GLN A 1 291 ? 20.474 -1.484 -18.874 1.00 90.44 291 GLN A CA 1
ATOM 2312 C C . GLN A 1 291 ? 21.351 -0.398 -18.235 1.00 90.44 291 GLN A C 1
ATOM 2314 O O . GLN A 1 291 ? 21.551 -0.423 -17.021 1.00 90.44 291 GLN A O 1
ATOM 2319 N N . GLU A 1 292 ? 21.806 0.589 -19.004 1.00 91.94 292 GLU A N 1
ATOM 2320 C CA . GLU A 1 292 ? 22.609 1.701 -18.482 1.00 91.94 292 GLU A CA 1
ATOM 2321 C C . GLU A 1 292 ? 21.816 2.572 -17.497 1.00 91.94 292 GLU A C 1
ATOM 2323 O O . GLU A 1 292 ? 22.328 2.926 -16.433 1.00 91.94 292 GLU A O 1
ATOM 2328 N N . ILE A 1 293 ? 20.535 2.854 -17.774 1.00 92.44 293 ILE A N 1
ATOM 2329 C CA . ILE A 1 293 ? 19.651 3.518 -16.803 1.00 92.44 293 ILE A CA 1
ATOM 2330 C C . ILE A 1 293 ? 19.539 2.694 -15.527 1.00 92.44 293 ILE A C 1
ATOM 2332 O O . ILE A 1 293 ? 19.596 3.256 -14.433 1.00 92.44 293 ILE A O 1
ATOM 2336 N N . ARG A 1 294 ? 19.367 1.374 -15.642 1.00 91.31 294 ARG A N 1
ATOM 2337 C CA . ARG A 1 294 ? 19.270 0.488 -14.481 1.00 91.31 294 ARG A CA 1
ATOM 2338 C C . ARG A 1 294 ? 20.538 0.568 -13.637 1.00 91.31 294 ARG A C 1
ATOM 2340 O O . ARG A 1 294 ? 20.442 0.752 -12.428 1.00 91.31 294 ARG A O 1
ATOM 2347 N N . GLU A 1 295 ? 21.708 0.485 -14.255 1.00 90.44 295 GLU A N 1
ATOM 2348 C CA . GLU A 1 295 ? 22.994 0.620 -13.567 1.00 90.44 295 GLU A CA 1
ATOM 2349 C C . GLU A 1 295 ? 23.162 2.014 -12.948 1.00 90.44 295 GLU A C 1
ATOM 2351 O O . GLU A 1 295 ? 23.590 2.124 -11.804 1.00 90.44 295 GLU A O 1
ATOM 2356 N N . ASN A 1 296 ? 22.737 3.080 -13.628 1.00 91.88 296 ASN A N 1
ATOM 2357 C CA . ASN A 1 296 ? 22.808 4.438 -13.093 1.00 91.88 296 ASN A CA 1
ATOM 2358 C C . ASN A 1 296 ? 21.872 4.666 -11.896 1.00 91.88 296 ASN A C 1
ATOM 2360 O O . ASN A 1 296 ? 22.264 5.284 -10.908 1.00 91.88 296 ASN A O 1
ATOM 2364 N N . MET A 1 297 ? 20.629 4.190 -11.981 1.00 90.81 297 MET A N 1
ATOM 2365 C CA . MET A 1 297 ? 19.620 4.390 -10.938 1.00 90.81 297 MET A CA 1
ATOM 2366 C C . MET A 1 297 ? 19.848 3.491 -9.719 1.00 90.81 297 MET A C 1
ATOM 2368 O O . MET A 1 297 ? 19.432 3.854 -8.621 1.00 90.81 297 MET A O 1
ATOM 2372 N N . LEU A 1 298 ? 20.489 2.332 -9.904 1.00 86.56 298 LEU A N 1
ATOM 2373 C CA . LEU A 1 298 ? 20.735 1.345 -8.845 1.00 86.56 298 LEU A CA 1
ATOM 2374 C C . LEU A 1 298 ? 22.199 1.288 -8.378 1.00 86.56 298 LEU A C 1
ATOM 2376 O O . LEU A 1 298 ? 22.496 0.556 -7.436 1.00 86.56 298 LEU A O 1
ATOM 2380 N N . GLY A 1 299 ? 23.110 2.018 -9.028 1.00 64.69 299 GLY A N 1
ATOM 2381 C CA . GLY A 1 299 ? 24.574 1.912 -8.927 1.00 64.69 299 GLY A CA 1
ATOM 2382 C C . GLY A 1 299 ? 25.227 2.329 -7.607 1.00 64.69 299 GLY A C 1
ATOM 2383 O O . GLY A 1 299 ? 26.413 2.633 -7.591 1.00 64.69 299 GLY A O 1
ATOM 2384 N N . GLY A 1 300 ? 24.489 2.324 -6.499 1.00 54.06 300 GLY A N 1
ATOM 2385 C CA . GLY A 1 300 ? 25.032 2.408 -5.140 1.00 54.06 300 GLY A CA 1
ATOM 2386 C C . GLY A 1 300 ? 25.170 1.035 -4.473 1.00 54.06 300 GLY A C 1
ATOM 2387 O O . GLY A 1 300 ? 24.870 0.930 -3.287 1.00 54.06 300 GLY A O 1
ATOM 2388 N N . ARG A 1 301 ? 25.495 -0.012 -5.247 1.00 46.19 301 ARG A N 1
ATOM 2389 C CA . ARG A 1 301 ? 25.646 -1.391 -4.748 1.00 46.19 301 ARG A CA 1
ATOM 2390 C C . ARG A 1 301 ? 26.852 -1.545 -3.834 1.00 46.19 301 ARG A C 1
ATOM 2392 O O . ARG A 1 301 ? 27.918 -0.995 -4.184 1.00 46.19 301 ARG A O 1
#

Radius of gyration: 24.55 Å; chains: 1; bounding box: 103×45×58 Å